Protein AF-A0A8W8NZN9-F1 (afdb_monomer_lite)

Structure (mmCIF, N/CA/C/O backbone):
data_AF-A0A8W8NZN9-F1
#
_entry.id   AF-A0A8W8NZN9-F1
#
loop_
_atom_site.group_PDB
_atom_site.id
_atom_site.type_symbol
_atom_site.label_atom_id
_atom_site.label_alt_id
_atom_site.label_comp_id
_atom_site.label_asym_id
_atom_site.label_entity_id
_atom_site.label_seq_id
_atom_site.pdbx_PDB_ins_code
_atom_site.Cartn_x
_atom_site.Cartn_y
_atom_site.Cartn_z
_atom_site.occupancy
_atom_site.B_iso_or_equiv
_atom_site.auth_seq_id
_atom_site.auth_comp_id
_atom_site.auth_asym_id
_atom_site.auth_atom_id
_atom_site.pdbx_PDB_model_num
ATOM 1 N N . MET A 1 1 ? 6.123 -8.382 -6.586 1.00 90.19 1 MET A N 1
ATOM 2 C CA . MET A 1 1 ? 6.547 -6.989 -6.323 1.00 90.19 1 MET A CA 1
ATOM 3 C C . MET A 1 1 ? 7.486 -6.592 -7.441 1.00 90.19 1 MET A C 1
ATOM 5 O O . MET A 1 1 ? 8.276 -7.441 -7.840 1.00 90.19 1 MET A O 1
ATOM 9 N N . GLY A 1 2 ? 7.409 -5.359 -7.931 1.00 92.25 2 GLY A N 1
ATOM 10 C CA . GLY A 1 2 ? 8.450 -4.798 -8.789 1.00 92.25 2 GLY A CA 1
ATOM 11 C C . GLY A 1 2 ? 9.350 -3.910 -7.954 1.00 92.25 2 GLY A C 1
ATOM 12 O O . GLY A 1 2 ? 8.893 -2.913 -7.394 1.00 92.25 2 GLY A O 1
ATOM 13 N N . PHE A 1 3 ? 10.612 -4.304 -7.829 1.00 93.56 3 PHE A N 1
ATOM 14 C CA . PHE A 1 3 ? 11.610 -3.555 -7.076 1.00 93.56 3 PHE A CA 1
ATOM 15 C C . PHE A 1 3 ? 12.316 -2.531 -7.972 1.00 93.56 3 PHE A C 1
ATOM 17 O O . PHE A 1 3 ? 12.473 -2.788 -9.171 1.00 93.56 3 PHE A O 1
ATOM 24 N N . PRO A 1 4 ? 12.764 -1.394 -7.410 1.00 93.75 4 PRO A N 1
ATOM 25 C CA . PRO A 1 4 ? 13.708 -0.518 -8.092 1.00 93.75 4 PRO A CA 1
ATOM 26 C C . PRO A 1 4 ? 15.057 -1.229 -8.277 1.00 93.75 4 PRO A C 1
ATOM 28 O O . PRO A 1 4 ? 15.369 -2.198 -7.581 1.00 93.75 4 PRO A O 1
ATOM 31 N N . SER A 1 5 ? 15.886 -0.713 -9.178 1.00 93.94 5 SER A N 1
ATOM 32 C CA . SER A 1 5 ? 17.290 -1.120 -9.307 1.00 93.94 5 SER A CA 1
ATOM 33 C C . SER A 1 5 ? 18.213 -0.079 -8.677 1.00 93.94 5 SER A C 1
ATOM 35 O O . SER A 1 5 ? 17.837 1.080 -8.534 1.00 93.94 5 SER A O 1
ATOM 37 N N . VAL A 1 6 ? 19.435 -0.465 -8.321 1.00 93.75 6 VAL A N 1
ATOM 38 C CA . VAL A 1 6 ? 20.473 0.456 -7.833 1.00 93.75 6 VAL A CA 1
ATOM 39 C C . VAL A 1 6 ? 21.517 0.619 -8.934 1.00 93.75 6 VAL A C 1
ATOM 41 O O . VAL A 1 6 ? 21.917 -0.372 -9.542 1.00 93.75 6 VAL A O 1
ATOM 44 N N . ASN A 1 7 ? 21.927 1.851 -9.228 1.00 94.06 7 ASN A N 1
ATOM 45 C CA . ASN A 1 7 ? 22.997 2.108 -10.193 1.00 94.06 7 ASN A CA 1
ATOM 46 C C . ASN A 1 7 ? 24.393 1.988 -9.550 1.00 94.06 7 ASN A C 1
ATOM 48 O O . ASN A 1 7 ? 24.528 1.848 -8.337 1.00 94.06 7 ASN A O 1
ATOM 52 N N . GLU A 1 8 ? 25.449 2.090 -10.359 1.00 96.44 8 GLU A N 1
ATOM 53 C CA . GLU A 1 8 ? 26.844 1.983 -9.895 1.00 96.44 8 GLU A CA 1
ATOM 54 C C . GLU A 1 8 ? 27.227 3.027 -8.831 1.00 96.44 8 GLU A C 1
ATOM 56 O O . GLU A 1 8 ? 28.123 2.796 -8.025 1.00 96.44 8 GLU A O 1
ATOM 61 N N . THR A 1 9 ? 26.535 4.169 -8.795 1.00 95.94 9 THR A N 1
ATOM 62 C CA . THR A 1 9 ? 26.758 5.251 -7.827 1.00 95.94 9 THR A CA 1
ATOM 63 C C . THR A 1 9 ? 25.904 5.126 -6.560 1.00 95.94 9 THR A C 1
ATOM 65 O O . THR A 1 9 ? 25.989 5.984 -5.684 1.00 95.94 9 THR A O 1
ATOM 68 N N . GLY A 1 10 ? 25.104 4.061 -6.428 1.00 92.81 10 GLY A N 1
ATOM 69 C CA . GLY A 1 10 ? 24.275 3.788 -5.250 1.00 92.81 10 GLY A CA 1
ATOM 70 C C . GLY A 1 10 ? 22.904 4.475 -5.246 1.00 92.81 10 GLY A C 1
ATOM 71 O O . GLY A 1 10 ? 22.179 4.387 -4.256 1.00 92.81 10 GLY A O 1
ATOM 72 N N . PHE A 1 11 ? 22.515 5.142 -6.332 1.00 91.56 11 PHE A N 1
ATOM 73 C CA . PHE A 1 11 ? 21.193 5.753 -6.461 1.00 91.56 11 PHE A CA 1
ATOM 74 C C . PHE A 1 11 ? 20.141 4.747 -6.926 1.00 91.56 11 PHE A C 1
ATOM 76 O O . PHE A 1 11 ? 20.377 3.914 -7.805 1.00 91.56 11 PHE A O 1
ATOM 83 N N . LEU A 1 12 ? 18.942 4.879 -6.358 1.00 91.12 12 LEU A N 1
ATOM 84 C CA . LEU A 1 12 ? 17.768 4.112 -6.756 1.00 91.12 12 LEU A CA 1
ATOM 85 C C . LEU A 1 12 ? 17.232 4.609 -8.102 1.00 91.12 12 LEU A C 1
ATOM 87 O O . LEU A 1 12 ? 16.924 5.788 -8.273 1.00 91.12 12 LEU A O 1
ATOM 91 N N . ILE A 1 13 ? 17.068 3.680 -9.036 1.00 91.88 13 ILE A N 1
ATOM 92 C CA . ILE A 1 13 ? 16.364 3.860 -10.299 1.00 91.88 13 ILE A CA 1
ATOM 93 C C . ILE A 1 13 ? 14.975 3.230 -10.136 1.00 91.88 13 ILE A C 1
ATOM 95 O O . ILE A 1 13 ? 14.887 2.016 -9.914 1.00 91.88 13 ILE A O 1
ATOM 99 N N . PRO A 1 14 ? 13.891 4.020 -10.245 1.00 91.25 14 PRO A N 1
ATOM 100 C CA . PRO A 1 14 ? 12.535 3.495 -10.200 1.00 91.25 14 PRO A CA 1
ATOM 101 C C . PRO A 1 14 ? 12.308 2.401 -11.243 1.00 91.25 14 PRO A C 1
ATOM 103 O O . PRO A 1 14 ? 12.802 2.470 -12.370 1.00 91.25 14 PRO A O 1
ATOM 106 N N . ASN A 1 15 ? 11.516 1.408 -10.867 1.00 92.19 15 ASN A N 1
ATOM 107 C CA . ASN A 1 15 ? 11.049 0.373 -11.767 1.00 92.19 15 ASN A CA 1
ATOM 108 C C . ASN A 1 15 ? 10.206 0.987 -12.909 1.00 92.19 15 ASN A C 1
ATOM 110 O O . ASN A 1 15 ? 9.496 1.979 -12.726 1.00 92.19 15 ASN A O 1
ATOM 114 N N . ASN A 1 16 ? 10.296 0.397 -14.106 1.00 92.69 16 ASN A N 1
ATOM 115 C CA . ASN A 1 16 ? 9.670 0.928 -15.319 1.00 92.69 16 ASN A CA 1
ATOM 116 C C . ASN A 1 16 ? 8.350 0.230 -15.707 1.00 92.69 16 ASN A C 1
ATOM 118 O O . ASN A 1 16 ? 7.823 0.480 -16.787 1.00 92.69 16 ASN A O 1
ATOM 122 N N . ASP A 1 17 ? 7.800 -0.630 -14.857 1.00 94.81 17 ASP A N 1
ATOM 123 C CA . ASP A 1 17 ? 6.596 -1.427 -15.129 1.00 94.81 17 ASP A CA 1
ATOM 124 C C . ASP A 1 17 ? 5.314 -0.586 -15.092 1.00 94.81 17 ASP A C 1
ATOM 126 O O . ASP A 1 17 ? 4.317 -0.942 -15.720 1.00 94.81 17 ASP A O 1
ATOM 130 N N . ILE A 1 18 ? 5.340 0.538 -14.371 1.00 94.56 18 ILE A N 1
ATOM 131 C CA . ILE A 1 18 ? 4.202 1.442 -14.194 1.00 94.56 18 ILE A CA 1
ATOM 132 C C . ILE A 1 18 ? 4.389 2.695 -15.047 1.00 94.56 18 ILE A C 1
ATOM 134 O O . ILE A 1 18 ? 5.415 3.378 -14.985 1.00 94.56 18 ILE A O 1
ATOM 138 N N . GLN A 1 19 ? 3.365 3.035 -15.822 1.00 94.94 19 GLN A N 1
ATOM 139 C CA . GLN A 1 19 ? 3.229 4.322 -16.484 1.00 94.94 19 GLN A CA 1
ATOM 140 C C . GLN A 1 19 ? 2.371 5.247 -15.615 1.00 94.94 19 GLN A C 1
ATOM 142 O O . GLN A 1 19 ? 1.167 5.053 -15.482 1.00 94.94 19 GLN A O 1
ATOM 147 N N . CYS A 1 20 ? 2.993 6.276 -15.040 1.00 93.56 20 CYS A N 1
ATOM 148 C CA . CYS A 1 20 ? 2.347 7.199 -14.101 1.00 93.56 20 CYS A CA 1
ATOM 149 C C . CYS A 1 20 ? 1.427 8.239 -14.757 1.00 93.56 20 CYS A C 1
ATOM 151 O O . CYS A 1 20 ? 0.668 8.921 -14.068 1.00 93.56 20 CYS A O 1
ATOM 153 N N . SER A 1 21 ? 1.582 8.469 -16.060 1.00 94.38 21 SER A N 1
ATOM 154 C CA . SER A 1 21 ? 0.771 9.399 -16.841 1.00 94.38 21 SER A CA 1
ATOM 155 C C . SER A 1 21 ? 0.853 9.037 -18.328 1.00 94.38 21 SER A C 1
ATOM 157 O O . SER A 1 21 ? 1.918 8.625 -18.800 1.00 94.38 21 SER A O 1
ATOM 159 N N . PRO A 1 22 ? -0.235 9.217 -19.096 1.00 91.50 22 PRO A N 1
ATOM 160 C CA . PRO A 1 22 ? -0.197 9.071 -20.549 1.00 91.50 22 PRO A CA 1
ATOM 161 C C . PRO A 1 22 ? 0.599 10.188 -21.242 1.00 91.50 22 PRO A C 1
ATOM 163 O O . PRO A 1 22 ? 1.070 9.989 -22.357 1.00 91.50 22 PRO A O 1
ATOM 166 N N . THR A 1 23 ? 0.757 11.355 -20.604 1.00 92.88 23 THR A N 1
ATOM 167 C CA . THR A 1 23 ? 1.321 12.565 -21.231 1.00 92.88 23 THR A CA 1
ATOM 168 C C . THR A 1 23 ? 2.630 13.038 -20.605 1.00 92.88 23 THR A C 1
ATOM 170 O O . THR A 1 23 ? 3.437 13.672 -21.284 1.00 92.88 23 THR A O 1
ATOM 173 N N . LEU A 1 24 ? 2.866 12.744 -19.325 1.00 93.56 24 LEU A N 1
ATOM 174 C CA . LEU A 1 24 ? 4.065 13.162 -18.599 1.00 93.56 24 LEU A CA 1
ATOM 175 C C . LEU A 1 24 ? 4.994 11.975 -18.339 1.00 93.56 24 LEU A C 1
ATOM 177 O O . LEU A 1 24 ? 4.552 10.876 -18.013 1.00 93.56 2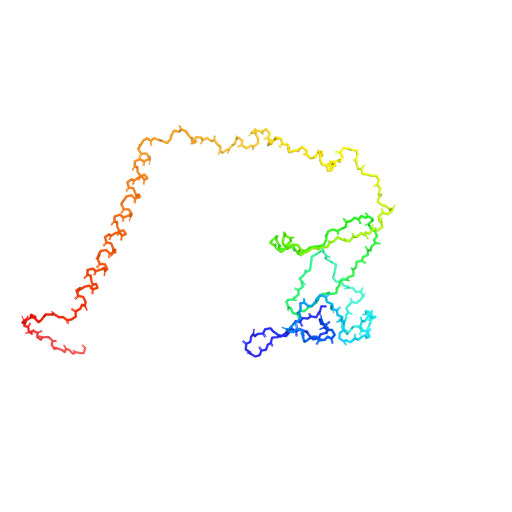4 LEU A O 1
ATOM 181 N N . ALA A 1 25 ? 6.304 12.219 -18.415 1.00 90.44 25 ALA A N 1
ATOM 182 C CA . ALA A 1 25 ? 7.303 11.263 -17.945 1.00 90.44 25 ALA A CA 1
ATOM 183 C C . ALA A 1 25 ? 7.116 10.976 -16.442 1.00 90.44 25 ALA A C 1
ATOM 185 O O . ALA A 1 25 ? 6.710 11.863 -15.689 1.00 90.44 25 ALA A O 1
ATOM 186 N N . ASN A 1 26 ? 7.455 9.762 -15.988 1.00 90.31 26 ASN A N 1
ATOM 187 C CA . ASN A 1 26 ? 7.241 9.346 -14.594 1.00 90.31 26 ASN A CA 1
ATOM 188 C C . ASN A 1 26 ? 7.903 10.293 -13.577 1.00 90.31 26 ASN A C 1
ATOM 190 O O . ASN A 1 26 ? 7.292 10.619 -12.570 1.00 90.31 26 ASN A O 1
ATOM 194 N N . ASN A 1 27 ? 9.102 10.809 -13.863 1.00 89.12 27 ASN A N 1
ATOM 195 C CA . ASN A 1 27 ? 9.806 11.763 -12.995 1.00 89.12 27 ASN A CA 1
ATOM 196 C C . ASN A 1 27 ? 9.193 13.179 -12.962 1.00 89.12 27 ASN A C 1
ATOM 198 O O . ASN A 1 27 ? 9.653 14.023 -12.199 1.00 89.12 27 ASN A O 1
ATOM 202 N N . LYS A 1 28 ? 8.188 13.453 -13.801 1.00 91.69 28 LYS A N 1
ATOM 203 C CA . LYS A 1 28 ? 7.439 14.719 -13.860 1.00 91.69 28 LYS A CA 1
ATOM 204 C C . LYS A 1 28 ? 5.960 14.546 -13.492 1.00 91.69 28 LYS A C 1
ATOM 206 O O . LYS A 1 28 ? 5.210 15.515 -13.557 1.00 91.69 28 LYS A O 1
ATOM 211 N N . SER A 1 29 ? 5.528 13.332 -13.148 1.00 91.56 29 SER A N 1
ATOM 212 C CA . SER A 1 29 ? 4.145 13.005 -12.793 1.00 91.56 29 SER A CA 1
ATOM 213 C C . SER A 1 29 ? 4.035 12.701 -11.302 1.00 91.56 29 SER A C 1
ATOM 215 O O . SER A 1 29 ? 4.929 12.096 -10.720 1.00 91.56 29 SER A O 1
ATOM 217 N N . GLN A 1 30 ? 2.901 13.053 -10.696 1.00 90.31 30 GLN A N 1
ATOM 218 C CA . GLN A 1 30 ? 2.550 12.626 -9.336 1.00 90.31 30 GLN A CA 1
ATOM 219 C C . GLN A 1 30 ? 2.071 11.165 -9.269 1.00 90.31 30 GLN A C 1
ATOM 221 O O . GLN A 1 30 ? 1.814 10.655 -8.189 1.00 90.31 30 GLN A O 1
ATOM 226 N N . CYS A 1 31 ? 1.951 10.484 -10.414 1.00 90.75 31 CYS A N 1
ATOM 227 C CA . CYS A 1 31 ? 1.513 9.089 -10.511 1.00 90.75 31 CYS A CA 1
ATOM 228 C C . CYS A 1 31 ? 0.070 8.811 -10.043 1.00 90.75 31 CYS A C 1
ATOM 230 O O . CYS A 1 31 ? -0.279 7.676 -9.746 1.00 90.75 31 CYS A O 1
ATOM 232 N N . ASN A 1 32 ? -0.802 9.824 -10.061 1.00 90.44 32 ASN A N 1
ATOM 233 C CA . ASN A 1 32 ? -2.214 9.682 -9.675 1.00 90.44 32 ASN A CA 1
ATOM 234 C C . ASN A 1 32 ? -3.090 8.984 -10.739 1.00 90.44 32 ASN A C 1
ATOM 236 O O . ASN A 1 32 ? -4.248 8.683 -10.474 1.00 90.44 32 ASN A O 1
ATOM 240 N N . ASN A 1 33 ? -2.565 8.751 -11.947 1.00 93.00 33 ASN A N 1
ATOM 241 C CA . ASN A 1 33 ? -3.244 8.036 -13.035 1.00 93.00 33 ASN A CA 1
ATOM 242 C C . ASN A 1 33 ? -2.337 6.916 -13.566 1.00 93.00 33 ASN A C 1
ATOM 244 O O . ASN A 1 33 ? -1.918 6.911 -14.726 1.00 93.00 33 ASN A O 1
ATOM 248 N N . ALA A 1 34 ? -1.934 6.040 -12.647 1.00 92.88 34 ALA A N 1
ATOM 249 C CA . ALA A 1 34 ? -1.010 4.954 -12.915 1.00 92.88 34 ALA A CA 1
ATOM 250 C C . ALA A 1 34 ? -1.687 3.814 -13.688 1.00 92.88 34 ALA A C 1
ATOM 252 O O . ALA A 1 34 ? -2.784 3.374 -13.350 1.00 92.88 34 ALA A O 1
ATOM 253 N N . THR A 1 35 ? -0.996 3.299 -14.700 1.00 95.06 35 THR A N 1
ATOM 254 C CA . THR A 1 35 ? -1.394 2.116 -15.474 1.00 95.06 35 THR A CA 1
ATOM 255 C C . THR A 1 35 ? -0.193 1.200 -15.665 1.00 95.06 35 THR A C 1
ATOM 257 O O . THR A 1 35 ? 0.957 1.636 -15.552 1.00 95.06 35 THR A O 1
ATOM 260 N N . TRP A 1 36 ? -0.429 -0.078 -15.958 1.00 95.31 36 TRP A N 1
ATOM 261 C CA . TRP A 1 36 ? 0.651 -0.953 -16.405 1.00 95.31 36 TRP A CA 1
ATOM 262 C C . TRP A 1 36 ? 1.219 -0.440 -17.725 1.00 95.31 36 TRP A C 1
ATOM 264 O O . TRP A 1 36 ? 0.471 -0.176 -18.665 1.00 95.31 36 TRP A O 1
ATOM 274 N N . ARG A 1 37 ? 2.549 -0.347 -17.823 1.00 94.62 37 ARG A N 1
ATOM 275 C CA . ARG A 1 37 ? 3.215 -0.002 -19.084 1.00 94.62 37 ARG A CA 1
ATOM 276 C C . ARG A 1 37 ? 2.958 -1.069 -20.149 1.00 94.62 37 ARG A C 1
ATOM 278 O O . ARG A 1 37 ? 2.806 -0.738 -21.321 1.00 94.62 37 ARG A O 1
ATOM 285 N N . ASN A 1 38 ? 2.908 -2.338 -19.744 1.00 95.75 38 ASN A N 1
ATOM 286 C CA . ASN A 1 38 ? 2.452 -3.421 -20.602 1.00 95.75 38 ASN A CA 1
ATOM 287 C C . ASN A 1 38 ? 0.968 -3.707 -20.337 1.00 95.75 38 ASN A C 1
ATOM 289 O O . ASN A 1 38 ? 0.610 -4.247 -19.294 1.00 95.75 38 ASN A O 1
ATOM 293 N N . ALA A 1 39 ? 0.109 -3.384 -21.303 1.00 95.19 39 ALA A N 1
ATOM 294 C CA . ALA A 1 39 ? -1.337 -3.544 -21.169 1.00 95.19 39 ALA A CA 1
ATOM 295 C C . ALA A 1 39 ? -1.791 -5.004 -20.979 1.00 95.19 39 ALA A C 1
ATOM 297 O O . ALA A 1 39 ? -2.880 -5.228 -20.447 1.00 95.19 39 ALA A O 1
ATOM 298 N N . THR A 1 40 ? -0.982 -6.001 -21.370 1.00 96.62 40 THR A N 1
ATOM 299 C CA . THR A 1 40 ? -1.338 -7.414 -21.152 1.00 96.62 40 THR A CA 1
ATOM 300 C C . THR A 1 40 ? -1.433 -7.745 -19.664 1.00 96.62 40 THR A C 1
ATOM 302 O O . THR A 1 40 ? -2.273 -8.551 -19.280 1.00 96.62 40 THR A O 1
ATOM 305 N N . TRP A 1 41 ? -0.655 -7.059 -18.817 1.00 95.50 41 TRP A N 1
ATOM 306 C CA . TRP A 1 41 ? -0.588 -7.267 -17.363 1.00 95.50 41 TRP A CA 1
ATOM 307 C C . TRP A 1 41 ? -1.854 -6.875 -16.596 1.00 95.50 41 TRP A C 1
ATOM 309 O O . TRP A 1 41 ? -1.940 -7.119 -15.394 1.00 95.50 41 TRP A O 1
ATOM 319 N N . ASN A 1 42 ? -2.867 -6.342 -17.284 1.00 93.88 42 ASN A N 1
ATOM 320 C CA . ASN A 1 42 ? -4.226 -6.296 -16.747 1.00 93.88 42 ASN A CA 1
ATOM 321 C C . ASN A 1 42 ? -4.766 -7.704 -16.439 1.00 93.88 42 ASN A C 1
ATOM 323 O O . ASN A 1 42 ? -5.506 -7.874 -15.472 1.00 93.88 42 ASN A O 1
ATOM 327 N N . ASP A 1 43 ? -4.363 -8.721 -17.210 1.00 95.12 43 ASP A N 1
ATOM 328 C CA . ASP A 1 43 ? -4.469 -10.109 -16.766 1.00 95.12 43 ASP A CA 1
ATOM 329 C C . ASP A 1 43 ? -3.274 -10.429 -15.864 1.00 95.12 43 ASP A C 1
ATOM 331 O O . ASP A 1 43 ? -2.136 -10.558 -16.332 1.00 95.12 43 ASP A O 1
ATOM 335 N N . TYR A 1 44 ? -3.546 -10.598 -14.568 1.00 92.38 44 TYR A N 1
ATOM 336 C CA . TYR A 1 44 ? -2.525 -10.903 -13.567 1.00 92.38 44 TYR A CA 1
ATOM 337 C C . TYR A 1 44 ? -1.726 -12.171 -13.894 1.00 92.38 44 TYR A C 1
ATOM 339 O O . TYR A 1 44 ? -0.589 -12.293 -13.443 1.00 92.38 44 TYR A O 1
ATOM 347 N N . ARG A 1 45 ? -2.281 -13.110 -14.675 1.00 93.25 45 ARG A N 1
ATOM 348 C CA . ARG A 1 45 ? -1.588 -14.343 -15.085 1.00 93.25 45 ARG A CA 1
ATOM 349 C C . ARG A 1 45 ? -0.474 -14.090 -16.099 1.00 93.25 45 ARG A C 1
ATOM 351 O O . ARG A 1 45 ? 0.408 -14.927 -16.243 1.00 93.25 45 ARG A O 1
ATOM 358 N N . SER A 1 46 ? -0.504 -12.948 -16.785 1.00 95.38 46 SER A N 1
ATOM 359 C CA . SER A 1 46 ? 0.518 -12.552 -17.761 1.00 95.38 46 SER A CA 1
ATOM 360 C C . SER A 1 46 ? 1.678 -11.754 -17.147 1.00 95.38 46 SER A C 1
ATOM 362 O O . SER A 1 46 ? 2.648 -11.439 -17.842 1.00 95.38 46 SER A O 1
ATOM 364 N N . ILE A 1 47 ? 1.591 -11.415 -15.856 1.00 94.94 47 ILE A N 1
ATOM 365 C CA . ILE A 1 47 ? 2.661 -10.723 -15.136 1.00 94.94 47 ILE A CA 1
ATOM 366 C C . ILE A 1 47 ? 3.825 -11.708 -14.949 1.00 94.94 47 ILE A C 1
ATOM 368 O O . ILE A 1 47 ? 3.628 -12.790 -14.393 1.00 94.94 47 ILE A O 1
ATOM 372 N N . PRO A 1 48 ? 5.049 -11.375 -15.389 1.00 92.31 48 PRO A N 1
ATOM 373 C CA . PRO A 1 48 ? 6.179 -12.286 -15.286 1.00 92.31 48 PRO A CA 1
ATOM 374 C C . PRO A 1 48 ? 6.542 -12.550 -13.821 1.00 92.31 48 PRO A C 1
ATOM 376 O O . PRO A 1 48 ? 6.564 -11.636 -12.997 1.00 92.31 48 PRO A O 1
ATOM 379 N N . ASN A 1 49 ? 6.887 -13.802 -13.511 1.00 91.19 49 ASN A N 1
ATOM 380 C CA . ASN A 1 49 ? 7.394 -14.229 -12.200 1.00 91.19 49 ASN A CA 1
ATOM 381 C C . ASN A 1 49 ? 6.456 -13.934 -11.010 1.00 91.19 49 ASN A C 1
ATOM 383 O O . ASN A 1 49 ? 6.906 -13.843 -9.865 1.00 91.19 49 ASN A O 1
ATOM 387 N N . ILE A 1 50 ? 5.153 -13.779 -11.252 1.00 93.00 50 ILE A N 1
ATOM 388 C CA . ILE A 1 50 ? 4.163 -13.670 -10.181 1.00 93.00 50 ILE A CA 1
ATOM 389 C C . ILE A 1 50 ? 3.907 -15.049 -9.554 1.00 93.00 50 ILE A C 1
ATOM 391 O O . ILE A 1 50 ? 3.642 -16.025 -10.250 1.00 93.00 50 ILE A O 1
ATOM 395 N N . ASN A 1 51 ? 3.967 -15.140 -8.224 1.00 93.50 51 ASN A N 1
ATOM 396 C CA . ASN A 1 51 ? 3.593 -16.357 -7.503 1.00 93.50 51 ASN A CA 1
ATOM 397 C C . ASN A 1 51 ? 2.077 -16.361 -7.253 1.00 93.50 51 ASN A C 1
ATOM 399 O O . ASN A 1 51 ? 1.581 -15.578 -6.441 1.00 93.50 51 ASN A O 1
ATOM 403 N N . VAL A 1 52 ? 1.350 -17.222 -7.969 1.00 94.31 52 VAL A N 1
ATOM 404 C CA . VAL A 1 52 ? -0.114 -17.365 -7.849 1.00 94.31 52 VAL A CA 1
ATOM 405 C C . VAL A 1 52 ? -0.557 -18.611 -7.089 1.00 94.31 52 VAL A C 1
ATOM 407 O O . VAL A 1 52 ? -1.728 -18.650 -6.700 1.00 94.31 52 VAL A O 1
ATOM 410 N N . GLU A 1 53 ? 0.356 -19.563 -6.885 1.00 94.88 53 GLU A N 1
ATOM 411 C CA . GLU A 1 53 ? 0.101 -20.877 -6.283 1.00 94.88 53 GLU A CA 1
ATOM 412 C C . GLU A 1 53 ? 0.147 -20.810 -4.754 1.00 94.88 53 GLU A C 1
ATOM 414 O O . GLU A 1 53 ? -0.826 -21.162 -4.097 1.00 94.88 53 GLU A O 1
ATOM 419 N N . ASP A 1 54 ? 1.241 -20.287 -4.191 1.00 95.75 54 ASP A N 1
ATOM 420 C CA . ASP A 1 54 ? 1.432 -20.183 -2.737 1.00 95.75 54 ASP A CA 1
ATOM 421 C C . ASP A 1 54 ? 2.076 -18.840 -2.351 1.00 95.75 54 ASP A C 1
ATOM 423 O O . ASP A 1 54 ? 3.267 -18.763 -2.024 1.00 95.75 54 ASP A O 1
ATOM 427 N N . PRO A 1 55 ? 1.341 -17.721 -2.491 1.00 94.75 55 PRO A N 1
ATOM 428 C CA . PRO A 1 55 ? 1.843 -16.416 -2.097 1.00 94.75 55 PRO A CA 1
ATOM 429 C C . PRO A 1 55 ? 1.884 -16.279 -0.572 1.00 94.75 55 PRO A C 1
ATOM 431 O O . PRO A 1 55 ? 1.007 -16.739 0.154 1.00 94.75 55 PRO A O 1
ATOM 434 N N . VAL A 1 56 ? 2.872 -15.531 -0.084 1.00 95.75 56 VAL A N 1
ATOM 435 C CA . VAL A 1 56 ? 3.001 -15.208 1.340 1.00 95.75 56 VAL A CA 1
ATOM 436 C C . VAL A 1 56 ? 1.751 -14.476 1.846 1.00 95.75 56 VAL A C 1
ATOM 438 O O . VAL A 1 56 ? 1.407 -13.404 1.348 1.00 95.75 56 VAL A O 1
ATOM 441 N N . ARG A 1 57 ? 1.113 -15.019 2.889 1.00 96.62 57 ARG A N 1
ATOM 442 C CA . ARG A 1 57 ? -0.039 -14.406 3.565 1.00 96.62 57 ARG A CA 1
ATOM 443 C C . ARG A 1 57 ? 0.419 -13.517 4.722 1.00 96.62 57 ARG A C 1
ATOM 445 O O . ARG A 1 57 ? 1.041 -14.006 5.661 1.00 96.62 57 ARG A O 1
ATOM 452 N N . LYS A 1 58 ? 0.107 -12.222 4.651 1.00 96.06 58 LYS A N 1
ATOM 453 C CA . LYS A 1 58 ? 0.462 -11.190 5.643 1.00 96.06 58 LYS A CA 1
ATOM 454 C C . LYS A 1 58 ? -0.625 -10.117 5.714 1.00 96.06 58 LYS A C 1
ATOM 456 O O . LYS A 1 58 ? -1.380 -9.959 4.759 1.00 96.06 58 LYS A O 1
ATOM 461 N N . ASP A 1 59 ? -0.663 -9.382 6.821 1.00 96.75 59 ASP A N 1
ATOM 462 C CA . ASP A 1 59 ? -1.483 -8.172 6.997 1.00 96.75 59 ASP A CA 1
ATOM 463 C C . ASP A 1 59 ? -0.756 -6.894 6.537 1.00 96.75 59 ASP A C 1
ATOM 465 O O . ASP A 1 59 ? -1.383 -5.961 6.046 1.00 96.75 59 ASP A O 1
ATOM 469 N N . THR A 1 60 ? 0.575 -6.886 6.634 1.00 96.50 60 THR A N 1
ATOM 470 C CA . THR A 1 60 ? 1.421 -5.724 6.373 1.00 96.50 60 THR A CA 1
ATOM 471 C C . THR A 1 60 ? 2.496 -6.075 5.356 1.00 96.50 60 THR A C 1
ATOM 473 O O . THR A 1 60 ? 3.202 -7.084 5.467 1.00 96.50 60 THR A O 1
ATOM 476 N N . ILE A 1 61 ? 2.652 -5.210 4.358 1.00 96.31 61 ILE A N 1
ATOM 477 C CA . ILE A 1 61 ? 3.698 -5.307 3.344 1.00 96.31 61 ILE A CA 1
ATOM 478 C C . ILE A 1 61 ? 4.376 -3.953 3.153 1.00 96.31 61 ILE A C 1
ATOM 480 O O . ILE A 1 61 ? 3.770 -2.901 3.338 1.00 96.31 61 ILE A O 1
ATOM 484 N N . VAL A 1 62 ? 5.639 -3.981 2.739 1.00 95.25 62 VAL A N 1
ATOM 485 C CA . VAL A 1 62 ? 6.346 -2.776 2.304 1.00 95.25 62 VAL A CA 1
ATOM 486 C C . VAL A 1 62 ? 6.048 -2.549 0.825 1.00 95.25 62 VAL A C 1
ATOM 488 O O . VAL A 1 62 ? 6.110 -3.480 0.019 1.00 95.25 62 VAL A O 1
ATOM 491 N N . VAL A 1 63 ? 5.745 -1.306 0.462 1.00 95.00 63 VAL A N 1
ATOM 492 C CA . VAL A 1 63 ? 5.765 -0.859 -0.933 1.00 95.00 63 VAL A CA 1
ATOM 493 C C . VAL A 1 63 ? 7.127 -0.205 -1.170 1.00 95.00 63 VAL A C 1
ATOM 495 O O . VAL A 1 63 ? 7.426 0.799 -0.521 1.00 95.00 63 VAL A O 1
ATOM 498 N N . PRO A 1 64 ? 7.994 -0.774 -2.025 1.00 93.38 64 PRO A N 1
ATOM 499 C CA . PRO A 1 64 ? 9.324 -0.222 -2.246 1.00 93.38 64 PRO A CA 1
ATOM 500 C C . PRO A 1 64 ? 9.238 1.150 -2.924 1.00 93.38 64 PRO A C 1
ATOM 502 O O . PRO A 1 64 ? 8.417 1.364 -3.819 1.00 93.38 64 PRO A O 1
ATOM 505 N N . TYR A 1 65 ? 10.116 2.075 -2.530 1.00 90.00 65 TYR A N 1
ATOM 506 C CA . TYR A 1 65 ? 10.218 3.380 -3.182 1.00 90.00 65 TYR A CA 1
ATOM 507 C C . TYR A 1 65 ? 10.531 3.214 -4.674 1.00 90.00 65 TYR A C 1
ATOM 509 O O . TYR A 1 65 ? 11.451 2.485 -5.043 1.00 90.00 65 TYR A O 1
ATOM 517 N N . GLY A 1 66 ? 9.760 3.882 -5.535 1.00 89.00 66 GLY A N 1
ATOM 518 C CA . GLY A 1 66 ? 9.903 3.756 -6.986 1.00 89.00 66 GLY A CA 1
ATOM 519 C C . GLY A 1 66 ? 9.549 2.369 -7.536 1.00 89.00 66 GLY A C 1
ATOM 520 O O . GLY A 1 66 ? 9.964 2.048 -8.643 1.00 89.00 66 GLY A O 1
ATOM 521 N N . GLY A 1 67 ? 8.825 1.540 -6.783 1.00 92.69 67 GLY A N 1
ATOM 522 C CA . GLY A 1 67 ? 8.354 0.226 -7.214 1.00 92.69 67 GLY A CA 1
ATOM 523 C C . GLY A 1 67 ? 6.874 0.009 -6.899 1.00 92.69 67 GLY A C 1
ATOM 524 O O . GLY A 1 67 ? 6.115 0.963 -6.741 1.00 92.69 67 GLY A O 1
ATOM 525 N N . TYR A 1 68 ? 6.454 -1.254 -6.822 1.00 94.31 68 TYR A N 1
ATOM 526 C CA . TYR A 1 68 ? 5.068 -1.620 -6.517 1.00 94.31 68 TYR A CA 1
ATOM 527 C C . TYR A 1 68 ? 4.962 -2.988 -5.840 1.00 94.31 68 TYR A C 1
ATOM 529 O O . TYR A 1 68 ? 5.826 -3.864 -5.976 1.00 94.31 68 TYR A O 1
ATOM 537 N N . SER A 1 69 ? 3.824 -3.200 -5.185 1.00 94.81 69 SER A N 1
ATOM 538 C CA . SER A 1 69 ? 3.436 -4.482 -4.608 1.00 94.81 69 SER A CA 1
ATOM 539 C C . SER A 1 69 ? 2.104 -4.939 -5.188 1.00 94.81 69 SER A C 1
ATOM 541 O O . SER A 1 69 ? 1.219 -4.129 -5.437 1.00 94.81 69 SER A O 1
ATOM 543 N N . ILE A 1 70 ? 1.976 -6.245 -5.421 1.00 94.81 70 ILE A N 1
ATOM 544 C CA . ILE A 1 70 ? 0.733 -6.874 -5.876 1.00 94.81 70 ILE A CA 1
ATOM 545 C C . ILE A 1 70 ? 0.204 -7.671 -4.693 1.00 94.81 70 ILE A C 1
ATOM 547 O O . ILE A 1 70 ? 0.927 -8.514 -4.158 1.00 94.81 70 ILE A O 1
ATOM 551 N N . ILE A 1 71 ? -1.032 -7.396 -4.291 1.00 95.00 71 ILE A N 1
ATOM 552 C CA . ILE A 1 71 ? -1.721 -8.105 -3.212 1.00 95.00 71 ILE A CA 1
ATOM 553 C C . ILE A 1 71 ? -2.970 -8.792 -3.756 1.00 95.00 71 ILE A C 1
ATOM 555 O O . ILE A 1 71 ? -3.609 -8.304 -4.687 1.00 95.00 71 ILE A O 1
ATOM 559 N N . ARG A 1 72 ? -3.315 -9.933 -3.160 1.00 94.56 72 ARG A N 1
ATOM 560 C CA . ARG A 1 72 ? -4.572 -10.645 -3.394 1.00 94.56 72 ARG A CA 1
ATOM 561 C C . ARG A 1 72 ? -5.320 -10.691 -2.071 1.00 94.56 72 ARG A C 1
ATOM 563 O O . ARG A 1 72 ? -4.764 -11.144 -1.075 1.00 94.56 72 ARG A O 1
ATOM 570 N N . ILE A 1 73 ? -6.567 -10.241 -2.081 1.00 94.31 73 ILE A N 1
ATOM 571 C CA . ILE A 1 73 ? -7.457 -10.278 -0.921 1.00 94.31 73 ILE A CA 1
ATOM 572 C C . ILE A 1 73 ? -8.611 -11.221 -1.251 1.00 94.31 73 ILE A C 1
ATOM 574 O O . ILE A 1 73 ? -9.099 -11.239 -2.382 1.00 94.31 73 ILE A O 1
ATOM 578 N N . TRP A 1 74 ? -9.034 -12.014 -0.271 1.00 94.19 74 TRP A N 1
ATOM 579 C CA . TRP A 1 74 ? -10.309 -12.719 -0.320 1.00 94.19 74 TRP A CA 1
ATOM 580 C C . TRP A 1 74 ? -11.343 -11.866 0.405 1.00 94.19 74 TRP A C 1
ATOM 582 O O . TRP A 1 74 ? -11.300 -11.738 1.626 1.00 94.19 74 TRP A O 1
ATOM 592 N N . ALA A 1 75 ? -12.225 -11.240 -0.370 1.00 95.00 75 ALA A N 1
ATOM 593 C CA . ALA A 1 75 ? -13.363 -10.484 0.133 1.00 95.00 75 ALA A CA 1
ATOM 594 C C . ALA A 1 75 ? -14.450 -11.471 0.590 1.00 95.00 75 ALA A C 1
ATOM 596 O O . ALA A 1 75 ? -15.352 -11.814 -0.172 1.00 95.00 75 ALA A O 1
ATOM 597 N N . THR A 1 76 ? -14.283 -12.006 1.804 1.00 95.25 76 THR A N 1
ATOM 598 C CA . THR A 1 76 ? -15.237 -12.920 2.458 1.00 95.25 76 THR A CA 1
ATOM 599 C C . THR A 1 76 ? -15.620 -12.477 3.877 1.00 95.25 76 THR A C 1
ATOM 601 O O . THR A 1 76 ? -16.001 -13.310 4.699 1.00 95.25 76 THR A O 1
ATOM 604 N N . ASN A 1 77 ? -15.427 -11.204 4.208 1.00 95.50 77 ASN A N 1
ATOM 605 C CA . ASN A 1 77 ? -15.689 -10.619 5.515 1.00 95.50 77 ASN A CA 1
ATOM 606 C C . ASN A 1 77 ? -16.376 -9.239 5.375 1.00 95.50 77 ASN A C 1
ATOM 608 O O . ASN A 1 77 ? -15.672 -8.229 5.239 1.00 95.50 77 ASN A O 1
ATOM 612 N N . PRO A 1 78 ? -17.726 -9.195 5.430 1.00 96.31 78 PRO A N 1
ATOM 613 C CA . PRO A 1 78 ? -18.510 -7.967 5.322 1.00 96.31 78 PRO A CA 1
ATOM 614 C C . PRO A 1 78 ? -18.077 -6.887 6.306 1.00 96.31 78 PRO A C 1
ATOM 616 O O . PRO A 1 78 ? -17.972 -7.122 7.510 1.00 96.31 78 PRO A O 1
ATOM 619 N N . GLY A 1 79 ? -17.835 -5.684 5.796 1.00 94.88 79 GLY A N 1
ATOM 620 C CA . GLY A 1 79 ? -17.386 -4.559 6.601 1.00 94.88 79 GLY A CA 1
ATOM 621 C C . GLY A 1 79 ? -16.695 -3.469 5.797 1.00 94.88 79 GLY A C 1
ATOM 622 O O . GLY A 1 79 ? -16.476 -3.571 4.591 1.00 94.88 79 GLY A O 1
ATOM 623 N N . VAL A 1 80 ? -16.310 -2.406 6.502 1.00 95.62 80 VAL A N 1
ATOM 624 C CA . VAL A 1 80 ? -15.452 -1.359 5.947 1.00 95.62 80 VAL A CA 1
ATOM 625 C C . VAL A 1 80 ? -14.057 -1.508 6.547 1.00 95.62 80 VAL A C 1
ATOM 627 O O . VAL A 1 80 ? -13.868 -1.317 7.747 1.00 95.62 80 VAL A O 1
ATOM 630 N N . TRP A 1 81 ? -13.083 -1.860 5.712 1.00 96.75 81 TRP A N 1
ATOM 631 C CA . TRP A 1 81 ? -11.719 -2.185 6.124 1.00 96.75 81 TRP A CA 1
ATOM 632 C C . TRP A 1 81 ? -10.769 -1.022 5.875 1.00 96.75 81 TRP A C 1
ATOM 634 O O . TRP A 1 81 ? -10.687 -0.503 4.762 1.00 96.75 81 TRP A O 1
ATOM 644 N N . PHE A 1 82 ? -10.019 -0.638 6.903 1.00 97.12 82 PHE A N 1
ATOM 645 C CA . PHE A 1 82 ? -9.036 0.434 6.810 1.00 97.12 82 PHE A CA 1
ATOM 646 C C . PHE A 1 82 ? -7.693 -0.111 6.321 1.00 97.12 82 PHE A C 1
ATOM 648 O O . PHE A 1 82 ? -7.089 -0.966 6.965 1.00 97.12 82 PHE A O 1
ATOM 655 N N . MET A 1 83 ? -7.219 0.392 5.185 1.00 96.56 83 MET A N 1
ATOM 656 C CA . MET A 1 83 ? -5.894 0.090 4.647 1.00 96.56 83 MET A CA 1
ATOM 657 C C . MET A 1 83 ? -5.093 1.384 4.600 1.00 96.56 83 MET A C 1
ATOM 659 O O . MET A 1 83 ? -5.503 2.350 3.962 1.00 96.56 83 MET A O 1
ATOM 663 N N . HIS A 1 84 ? -3.948 1.420 5.272 1.00 97.69 84 HIS A N 1
ATOM 664 C CA . HIS A 1 84 ? -3.180 2.650 5.426 1.00 97.69 84 HIS A CA 1
ATOM 665 C C . HIS A 1 84 ? -1.678 2.396 5.478 1.00 97.69 84 HIS A C 1
ATOM 667 O O . HIS A 1 84 ? -1.209 1.272 5.662 1.00 97.69 84 HIS A O 1
ATOM 673 N N . CYS A 1 85 ? -0.908 3.471 5.330 1.00 97.62 85 CYS A N 1
ATOM 674 C CA . CYS A 1 85 ? 0.501 3.440 5.674 1.00 97.62 85 CYS A CA 1
ATOM 675 C C . CYS A 1 85 ? 0.655 3.289 7.190 1.00 97.62 85 CYS A C 1
ATOM 677 O O . CYS A 1 85 ? 0.135 4.102 7.949 1.00 97.62 85 CYS A O 1
ATOM 679 N N . HIS A 1 86 ? 1.418 2.296 7.640 1.00 97.38 86 HIS A N 1
ATOM 680 C CA . HIS A 1 86 ? 1.672 2.057 9.066 1.00 97.38 86 HIS A CA 1
ATOM 681 C C . HIS A 1 86 ? 2.748 2.997 9.666 1.00 97.38 86 HIS A C 1
ATOM 683 O O . HIS A 1 86 ? 3.368 2.696 10.684 1.00 97.38 86 HIS A O 1
ATOM 689 N N . ILE A 1 87 ? 3.005 4.134 9.011 1.00 97.50 87 ILE A N 1
ATOM 690 C CA . ILE A 1 87 ? 3.815 5.238 9.531 1.00 97.50 87 ILE A CA 1
ATOM 691 C C . ILE A 1 87 ? 2.835 6.330 9.953 1.00 97.50 87 ILE A C 1
ATOM 693 O O . ILE A 1 87 ? 2.209 6.948 9.090 1.00 97.50 87 ILE A O 1
ATOM 697 N N . ASP A 1 88 ? 2.726 6.583 11.259 1.00 96.44 88 ASP A N 1
ATOM 698 C CA . ASP A 1 88 ? 1.701 7.456 11.855 1.00 96.44 88 ASP A CA 1
ATOM 699 C C . ASP A 1 88 ? 1.585 8.814 11.163 1.00 96.44 88 ASP A C 1
ATOM 701 O O . ASP A 1 88 ? 0.487 9.276 10.864 1.00 96.44 88 ASP A O 1
ATOM 705 N N . ARG A 1 89 ? 2.725 9.434 10.835 1.00 97.62 89 ARG A N 1
ATOM 706 C CA . ARG A 1 89 ? 2.758 10.705 10.106 1.00 97.62 89 ARG A CA 1
ATOM 707 C C . ARG A 1 89 ? 2.059 10.604 8.748 1.00 97.62 89 ARG A C 1
ATOM 709 O O . ARG A 1 89 ? 1.199 11.426 8.461 1.00 97.62 89 ARG A O 1
ATOM 716 N N . HIS A 1 90 ? 2.386 9.596 7.940 1.00 97.50 90 HIS A N 1
ATOM 717 C CA . HIS A 1 90 ? 1.773 9.421 6.620 1.00 97.50 90 HIS A CA 1
ATOM 718 C C . HIS A 1 90 ? 0.287 9.061 6.730 1.00 97.50 90 HIS A C 1
ATOM 720 O O . HIS A 1 90 ? -0.511 9.515 5.916 1.00 97.50 90 HIS A O 1
ATOM 726 N N . MET A 1 91 ? -0.096 8.268 7.739 1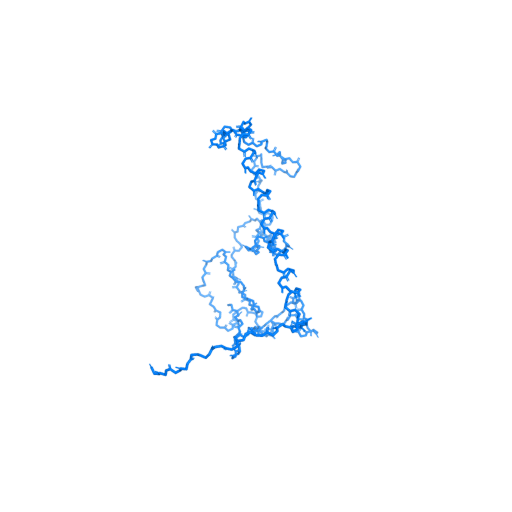.00 97.00 91 MET A N 1
ATOM 727 C CA . MET A 1 91 ? -1.500 7.949 8.012 1.00 97.00 91 MET A CA 1
ATOM 728 C C . MET A 1 91 ? -2.304 9.216 8.326 1.00 97.00 91 MET A C 1
ATOM 730 O O . MET A 1 91 ? -3.344 9.443 7.713 1.00 97.00 91 MET A O 1
ATOM 734 N N . VAL A 1 92 ? -1.812 10.054 9.245 1.00 96.75 92 VAL A N 1
ATOM 735 C CA . VAL A 1 92 ? -2.470 11.311 9.646 1.00 96.75 92 VAL A CA 1
ATOM 736 C C . VAL A 1 92 ? -2.496 12.327 8.500 1.00 96.75 92 VAL A C 1
ATOM 738 O O . VAL A 1 92 ? -3.457 13.079 8.370 1.00 96.75 92 VAL A O 1
ATOM 741 N N . GLU A 1 93 ? -1.481 12.319 7.635 1.00 97.50 93 GLU A N 1
ATOM 742 C CA . GLU A 1 93 ? -1.433 13.130 6.410 1.00 97.50 93 GLU A CA 1
ATOM 743 C C . GLU A 1 93 ? -2.353 12.590 5.289 1.00 97.50 93 GLU A C 1
ATOM 745 O O . GLU A 1 93 ? -2.506 13.243 4.258 1.00 97.50 93 GLU A O 1
ATOM 750 N N . GLY A 1 94 ? -3.012 11.440 5.493 1.00 96.19 94 GLY A N 1
ATOM 751 C CA . GLY A 1 94 ? -4.071 10.929 4.617 1.00 96.19 94 GLY A CA 1
ATOM 752 C C . GLY A 1 94 ? -3.666 9.793 3.675 1.00 96.19 94 GLY A C 1
ATOM 753 O O . GLY A 1 94 ? -4.427 9.472 2.763 1.00 96.19 94 GLY A O 1
ATOM 754 N N . MET A 1 95 ? -2.506 9.152 3.869 1.00 96.62 95 MET A N 1
ATOM 755 C CA . MET A 1 95 ? -2.089 7.972 3.093 1.00 96.62 95 MET A CA 1
ATOM 756 C C . MET A 1 95 ? -2.859 6.716 3.536 1.00 96.62 95 MET A C 1
ATOM 758 O O . MET A 1 95 ? -2.309 5.792 4.147 1.00 96.62 95 MET A O 1
ATOM 762 N N . ALA A 1 96 ? -4.155 6.704 3.241 1.00 96.69 96 ALA A N 1
ATOM 763 C CA . ALA A 1 96 ? -5.078 5.650 3.614 1.00 96.69 96 ALA A CA 1
ATOM 764 C C . ALA A 1 96 ? -6.243 5.524 2.625 1.00 96.69 96 ALA A C 1
ATOM 766 O O . ALA A 1 96 ? -6.542 6.439 1.859 1.00 96.69 96 ALA A O 1
ATOM 767 N N . LEU A 1 97 ? -6.916 4.379 2.671 1.00 95.50 97 LEU A N 1
ATOM 768 C CA . LEU A 1 97 ? -8.145 4.092 1.946 1.00 95.50 97 LEU A CA 1
ATOM 769 C C . LEU A 1 97 ? -9.068 3.202 2.791 1.00 95.50 97 LEU A C 1
ATOM 771 O O . LEU A 1 97 ? -8.621 2.483 3.687 1.00 95.50 97 LEU A O 1
ATOM 775 N N . MET A 1 98 ? -10.363 3.245 2.482 1.00 96.50 98 MET A N 1
ATOM 776 C CA . MET A 1 98 ? -11.389 2.384 3.074 1.00 96.50 98 MET A CA 1
ATOM 777 C C . MET A 1 98 ? -11.906 1.418 2.007 1.00 96.50 98 MET A C 1
ATOM 779 O O . MET A 1 98 ? -12.393 1.854 0.964 1.00 96.50 98 MET A O 1
ATOM 783 N N . LEU A 1 99 ? -11.815 0.115 2.262 1.00 95.38 99 LEU A N 1
ATOM 784 C CA . LEU A 1 99 ? -12.384 -0.923 1.406 1.00 95.38 99 LEU A CA 1
ATOM 785 C C . LEU A 1 99 ? -13.772 -1.281 1.927 1.00 95.38 99 LEU A C 1
ATOM 787 O O . LEU A 1 99 ? -13.897 -1.842 3.012 1.00 95.38 99 LEU A O 1
ATOM 791 N N . ASN A 1 100 ? -14.807 -0.956 1.159 1.00 95.75 100 ASN A N 1
ATOM 792 C CA . ASN A 1 100 ? -16.167 -1.379 1.460 1.00 95.75 100 ASN A CA 1
ATOM 793 C C . ASN A 1 100 ? -16.405 -2.776 0.880 1.00 95.75 100 ASN A C 1
ATOM 795 O O . ASN A 1 100 ? -16.507 -2.940 -0.336 1.00 95.75 100 ASN A O 1
ATOM 799 N N . GLU A 1 101 ? -16.462 -3.768 1.758 1.00 95.31 101 GLU A N 1
ATOM 800 C CA . GLU A 1 101 ? -16.732 -5.155 1.425 1.00 95.31 101 GLU A CA 1
ATOM 801 C C . GLU A 1 101 ? -18.167 -5.476 1.848 1.00 95.31 101 GLU A C 1
ATOM 803 O O . GLU A 1 101 ? -18.492 -5.469 3.032 1.00 95.31 101 GLU A O 1
ATOM 808 N N . SER A 1 102 ? -19.042 -5.692 0.862 1.00 93.38 102 SER A N 1
ATOM 809 C CA . SER A 1 102 ? -20.427 -6.140 1.062 1.00 93.38 102 SER A CA 1
ATOM 810 C C . SER A 1 102 ? -21.219 -5.334 2.104 1.00 93.38 102 SER A C 1
ATOM 812 O O . SER A 1 102 ? -21.719 -5.896 3.076 1.00 93.38 102 SER A O 1
ATOM 814 N N . PHE A 1 103 ? -21.368 -4.019 1.899 1.00 89.69 103 PHE A N 1
ATOM 815 C CA . PHE A 1 103 ? -22.080 -3.130 2.834 1.00 89.69 103 PHE A CA 1
ATOM 816 C C . PHE A 1 103 ? -23.461 -3.648 3.265 1.00 89.69 103 PHE A C 1
ATOM 818 O O . PHE A 1 103 ? -23.844 -3.541 4.423 1.00 89.69 103 PHE A O 1
ATOM 825 N N . GLU A 1 104 ? -24.196 -4.237 2.325 1.00 93.00 104 GLU A N 1
ATOM 826 C CA . GLU A 1 104 ? -25.525 -4.826 2.528 1.00 93.00 104 GLU A CA 1
ATOM 827 C C . GLU A 1 104 ? -25.546 -6.057 3.446 1.00 93.00 104 GLU A C 1
ATOM 829 O O . GLU A 1 104 ? -26.592 -6.388 3.997 1.00 93.00 104 GLU A O 1
ATOM 834 N N . ASN A 1 105 ? -24.394 -6.702 3.646 1.00 94.75 105 ASN A N 1
ATOM 835 C CA . ASN A 1 105 ? -24.227 -7.874 4.504 1.00 94.75 105 ASN A CA 1
ATOM 836 C C . ASN A 1 105 ? -23.621 -7.520 5.873 1.00 94.75 105 ASN A C 1
ATOM 838 O O . ASN A 1 105 ? -23.315 -8.420 6.659 1.00 94.75 105 ASN A O 1
ATOM 842 N N . ILE A 1 106 ? -23.421 -6.231 6.166 1.00 92.12 106 ILE A N 1
ATOM 843 C CA . ILE A 1 106 ? -22.997 -5.782 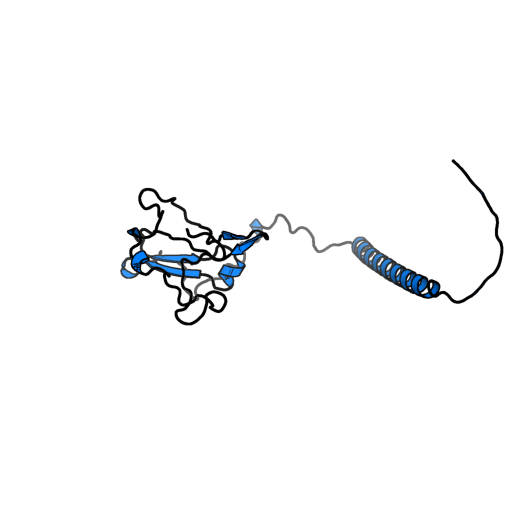7.493 1.00 92.12 106 ILE A CA 1
ATOM 844 C C . ILE A 1 106 ? -24.181 -5.967 8.449 1.00 92.12 106 ILE A C 1
ATOM 846 O O . ILE A 1 106 ? -25.241 -5.376 8.260 1.00 92.12 106 ILE A O 1
ATOM 850 N N . GLY A 1 107 ? -24.000 -6.814 9.465 1.00 90.12 107 GLY A N 1
ATOM 851 C CA . GLY A 1 107 ? -25.018 -7.063 10.486 1.00 90.12 107 GLY A CA 1
ATOM 852 C C . GLY A 1 107 ? -25.277 -5.857 11.392 1.00 90.12 107 GLY A C 1
ATOM 853 O O . GLY A 1 107 ? -24.552 -4.860 11.364 1.00 90.12 107 GLY A O 1
ATOM 854 N N . ASP A 1 108 ? -26.300 -5.972 12.237 1.00 91.25 108 ASP A N 1
ATOM 855 C CA . ASP A 1 108 ? -26.637 -4.924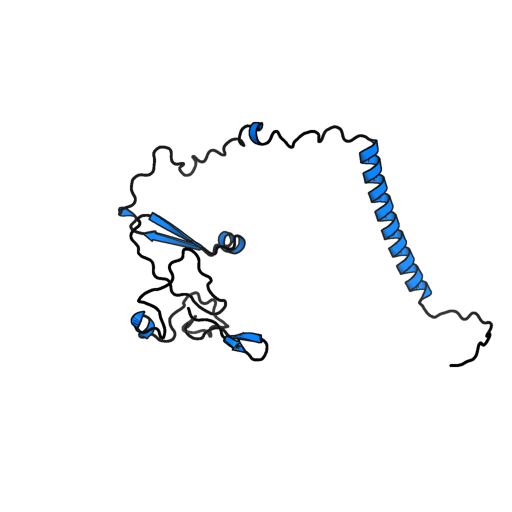 13.198 1.00 91.25 108 ASP A CA 1
ATOM 856 C C . ASP A 1 108 ? -25.467 -4.629 14.145 1.00 91.25 108 ASP A C 1
ATOM 858 O O . ASP A 1 108 ? -24.777 -5.524 14.646 1.00 91.25 108 ASP A O 1
ATOM 862 N N . LEU A 1 109 ? -25.257 -3.342 14.418 1.00 87.88 109 LEU A N 1
ATOM 863 C CA . LEU A 1 109 ? -24.237 -2.900 15.359 1.00 87.88 109 LEU A CA 1
ATOM 864 C C . LEU A 1 109 ? -24.588 -3.373 16.783 1.00 87.88 109 LEU A C 1
ATOM 866 O O . LEU A 1 109 ? -25.763 -3.355 17.163 1.00 87.88 109 LEU A O 1
ATOM 870 N N . PRO A 1 110 ? -23.591 -3.734 17.614 1.00 89.75 110 PRO A N 1
ATOM 871 C CA . PRO A 1 110 ? -23.831 -4.081 19.009 1.00 89.75 110 PRO A CA 1
ATOM 872 C C . PRO A 1 110 ? -24.602 -2.987 19.760 1.00 89.75 110 PRO A C 1
ATOM 874 O O . PRO A 1 110 ? -24.319 -1.793 19.616 1.00 89.75 110 PRO A O 1
ATOM 877 N N . ILE A 1 111 ? -25.549 -3.391 20.614 1.00 90.50 111 ILE A N 1
ATOM 878 C CA . ILE A 1 111 ? -26.312 -2.457 21.454 1.00 90.50 111 ILE A CA 1
ATOM 879 C C . ILE A 1 111 ? -25.340 -1.672 22.342 1.00 90.50 111 ILE A C 1
ATOM 881 O O . ILE A 1 111 ? -24.511 -2.250 23.043 1.00 90.50 111 ILE A O 1
ATOM 885 N N . GLY A 1 112 ? -25.460 -0.343 22.328 1.00 86.38 112 GLY A N 1
ATOM 886 C CA . GLY A 1 112 ? -24.600 0.547 23.112 1.00 86.38 112 GLY A CA 1
ATOM 887 C C . GLY A 1 112 ? -23.279 0.920 22.435 1.00 86.38 112 GLY A C 1
ATOM 888 O O . GLY A 1 112 ? -22.472 1.614 23.058 1.00 86.38 112 GLY A O 1
ATOM 889 N N . LEU A 1 113 ? -23.056 0.520 21.175 1.00 88.25 113 LEU A N 1
ATOM 890 C CA . LEU A 1 113 ? -21.948 1.053 20.388 1.00 88.25 113 LEU A CA 1
ATOM 891 C C . LEU A 1 113 ? -22.080 2.578 20.278 1.00 88.25 113 LEU A C 1
ATOM 893 O O . LEU A 1 113 ? -23.152 3.115 19.993 1.00 88.25 113 LEU A O 1
ATOM 897 N N . GLN A 1 114 ? -20.979 3.283 20.535 1.00 87.31 114 GLN A N 1
ATOM 898 C CA . GLN A 1 114 ? -20.971 4.738 20.500 1.00 87.31 114 GLN A CA 1
ATOM 899 C C . GLN A 1 114 ? -21.228 5.231 19.079 1.00 87.31 114 GLN A C 1
ATOM 901 O O . GLN A 1 114 ? -20.548 4.849 18.130 1.00 87.31 114 GLN A O 1
ATOM 906 N N . THR A 1 115 ? -22.203 6.119 18.950 1.00 85.75 115 THR A N 1
ATOM 907 C CA . THR A 1 115 ? -22.507 6.808 1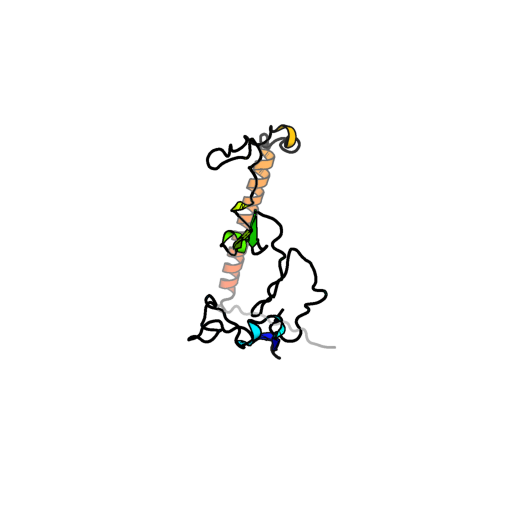7.701 1.00 85.75 115 THR A CA 1
ATOM 908 C C . THR A 1 115 ? -21.807 8.159 17.665 1.00 85.75 115 THR A C 1
ATOM 910 O O . THR A 1 115 ? -21.402 8.705 18.700 1.00 85.75 115 THR A O 1
ATOM 913 N N . CYS A 1 116 ? -21.715 8.752 16.473 1.00 84.56 116 CYS A N 1
ATOM 914 C CA . CYS A 1 116 ? -21.309 10.147 16.334 1.00 84.56 116 CYS A CA 1
ATOM 915 C C . CYS A 1 116 ? -22.104 11.025 17.314 1.00 84.56 116 CYS A C 1
ATOM 917 O O . CYS A 1 116 ? -23.303 10.816 17.503 1.00 84.56 116 CYS A O 1
ATOM 919 N N . HIS A 1 117 ? -21.434 12.001 17.931 1.00 81.94 117 HIS A N 1
ATOM 920 C CA . HIS A 1 117 ? -22.008 12.918 18.930 1.00 81.94 117 HIS A CA 1
ATOM 921 C C . HIS A 1 117 ? -22.445 12.278 20.265 1.00 81.94 117 HIS A C 1
ATOM 923 O O . HIS A 1 117 ? -22.891 12.996 21.154 1.00 81.94 117 HIS A O 1
ATOM 929 N N . ASN A 1 118 ? -22.267 10.965 20.450 1.00 80.25 118 ASN A N 1
ATOM 930 C CA . ASN A 1 118 ? -22.465 10.268 21.729 1.00 80.25 118 ASN A CA 1
ATOM 931 C C . ASN A 1 118 ? -21.143 9.709 22.295 1.00 80.25 118 ASN A C 1
ATOM 933 O O . ASN A 1 118 ? -21.132 8.908 23.232 1.00 80.25 118 ASN A O 1
ATOM 937 N N . PHE A 1 119 ? -20.007 10.141 21.735 1.00 77.44 119 PHE A N 1
ATOM 938 C CA . PHE A 1 119 ? -18.698 9.905 22.330 1.00 77.44 119 PHE A CA 1
ATOM 939 C C . PHE A 1 119 ? -18.588 10.758 23.592 1.00 77.44 119 PHE A C 1
ATOM 941 O O . PHE A 1 119 ? -18.309 11.958 23.547 1.00 77.44 119 PHE A O 1
ATOM 948 N N . LYS A 1 120 ? -18.857 10.146 24.743 1.00 74.56 120 LYS A N 1
ATOM 949 C CA . LYS A 1 120 ? -18.524 10.764 26.021 1.00 74.56 120 LYS A CA 1
ATOM 950 C C . LYS A 1 120 ? -17.012 10.682 26.140 1.00 74.56 120 LYS A C 1
ATOM 952 O O . LYS A 1 120 ? -16.481 9.577 26.231 1.00 74.56 120 LYS A O 1
ATOM 957 N N . ASN A 1 121 ? -16.332 11.828 26.168 1.00 66.00 121 ASN A N 1
ATOM 958 C CA . ASN A 1 121 ? -14.999 11.890 26.752 1.00 66.00 121 ASN A CA 1
ATOM 959 C C . ASN A 1 121 ? -15.164 11.324 28.162 1.00 66.00 121 ASN A C 1
ATOM 961 O O . ASN A 1 121 ? -15.751 11.987 29.019 1.00 66.00 121 ASN A O 1
ATOM 965 N N . GLN A 1 122 ? -14.781 10.061 28.367 1.00 57.56 122 GLN A N 1
ATOM 966 C CA . GLN A 1 122 ? -14.757 9.482 29.701 1.00 57.56 122 GLN A CA 1
ATOM 967 C C . GLN A 1 122 ? -13.980 10.491 30.553 1.00 57.56 122 GLN A C 1
ATOM 969 O O . GLN A 1 122 ? -12.885 10.890 30.134 1.00 57.56 122 GLN A O 1
ATOM 974 N N . PRO A 1 123 ? -14.522 10.963 31.692 1.00 58.41 123 PRO A N 1
ATOM 975 C CA . PRO A 1 123 ? -13.668 11.588 32.685 1.00 58.41 123 PRO A CA 1
ATOM 976 C C . PRO A 1 123 ? -12.523 10.603 32.874 1.00 58.41 123 PRO A C 1
ATOM 978 O O . PRO A 1 123 ? -12.786 9.405 33.022 1.00 58.41 123 PRO A O 1
ATOM 981 N N . SER A 1 124 ? -11.289 11.085 32.727 1.00 53.00 124 SER A N 1
ATOM 982 C CA . SER A 1 124 ? -10.073 10.309 32.946 1.00 53.00 124 SER A CA 1
ATOM 983 C C . SER A 1 124 ? -10.329 9.289 34.047 1.00 53.00 124 SER A C 1
ATOM 985 O O . SER A 1 124 ? -10.869 9.662 35.093 1.00 53.00 124 SER A O 1
ATOM 987 N N . ALA A 1 125 ? -10.039 8.012 33.758 1.00 56.09 125 ALA A N 1
ATOM 988 C CA . ALA A 1 125 ? -10.229 6.901 34.684 1.00 56.09 125 ALA A CA 1
ATOM 989 C C . ALA A 1 125 ? -9.957 7.371 36.121 1.00 56.09 125 ALA A C 1
ATOM 991 O O . ALA A 1 125 ? -8.990 8.122 36.308 1.00 56.09 125 ALA A O 1
ATOM 992 N N . PRO A 1 126 ? -10.800 7.000 37.109 1.00 51.97 126 PRO A N 1
ATOM 993 C CA . PRO A 1 126 ? -10.634 7.472 38.475 1.00 51.97 126 PRO A CA 1
ATOM 994 C C . PRO A 1 126 ? -9.159 7.358 38.841 1.00 51.97 126 PRO A C 1
ATOM 996 O O . PRO A 1 126 ? -8.536 6.319 38.606 1.00 51.97 126 PRO A O 1
ATOM 999 N N . LYS A 1 127 ? -8.594 8.466 39.336 1.00 52.25 127 LYS A N 1
ATOM 1000 C CA . LYS A 1 127 ? -7.155 8.646 39.586 1.00 52.25 127 LYS A CA 1
ATOM 1001 C C . LYS A 1 127 ? -6.516 7.499 40.384 1.00 52.25 127 LYS A C 1
ATOM 1003 O O . LYS A 1 127 ? -5.302 7.392 40.397 1.00 52.25 127 LYS A O 1
ATOM 1008 N N . SER A 1 128 ? -7.304 6.601 40.970 1.00 47.97 128 SER A N 1
ATOM 1009 C CA . SER A 1 128 ? -6.879 5.387 41.659 1.00 47.97 128 SER A CA 1
ATOM 1010 C C . SER A 1 128 ? -6.021 4.406 40.845 1.00 47.97 128 SER A C 1
ATOM 1012 O O . SER A 1 128 ? -5.379 3.577 41.474 1.00 47.97 128 SER A O 1
ATOM 1014 N N . PHE A 1 129 ? -5.964 4.462 39.503 1.00 48.91 129 PHE A N 1
ATOM 1015 C CA . PHE A 1 129 ? -4.997 3.643 38.732 1.00 48.91 129 PHE A CA 1
ATOM 1016 C C . PHE A 1 129 ? -3.668 4.367 38.428 1.00 48.91 129 PHE A C 1
ATOM 1018 O O . PHE A 1 129 ? -2.658 3.712 38.203 1.00 48.91 129 PHE A O 1
ATOM 1025 N N . PHE A 1 130 ? -3.634 5.704 38.488 1.00 44.56 130 PHE A N 1
ATOM 1026 C CA . PHE A 1 130 ? -2.405 6.509 38.358 1.00 44.56 130 PHE A CA 1
ATOM 1027 C C . PHE A 1 130 ? -1.904 7.073 39.696 1.00 44.56 130 PHE A C 1
ATOM 1029 O O . PHE A 1 130 ? -0.909 7.792 39.741 1.00 44.56 130 PHE A O 1
ATOM 1036 N N . GLN A 1 131 ? -2.535 6.713 40.814 1.00 42.88 131 GLN A N 1
ATOM 1037 C CA . GLN A 1 131 ? -2.095 7.108 42.149 1.00 42.88 131 GLN A CA 1
ATOM 1038 C C . GLN A 1 131 ? -0.990 6.176 42.664 1.00 42.88 131 GLN A C 1
ATOM 1040 O O . GLN A 1 131 ? -1.106 5.548 43.709 1.00 42.88 131 GLN A O 1
ATOM 1045 N N . ALA A 1 132 ? 0.083 6.088 41.882 1.00 47.75 132 ALA A N 1
ATOM 1046 C CA . ALA A 1 132 ? 1.382 5.584 42.304 1.00 47.75 132 ALA A CA 1
ATOM 1047 C C . ALA A 1 132 ? 2.522 6.307 41.558 1.00 47.75 132 ALA A C 1
ATOM 1049 O O . ALA A 1 132 ? 3.516 5.680 41.220 1.00 47.75 132 ALA A O 1
ATOM 1050 N N . SER A 1 133 ? 2.392 7.609 41.261 1.00 49.94 133 SER A N 1
ATOM 1051 C CA . SER A 1 133 ? 3.553 8.457 40.915 1.00 49.94 133 SER A CA 1
ATOM 1052 C C . SER A 1 133 ? 3.287 9.972 40.959 1.00 49.94 133 SER A C 1
ATOM 1054 O O . SER A 1 133 ? 3.941 10.727 40.248 1.00 49.94 133 SER A O 1
ATOM 1056 N N . GLU A 1 134 ? 2.347 10.443 41.778 1.00 50.72 134 GLU A N 1
ATOM 1057 C CA . GLU A 1 134 ? 2.163 11.880 42.046 1.00 50.72 134 GLU A CA 1
ATOM 1058 C C . GLU A 1 134 ? 2.253 12.134 43.554 1.00 50.72 134 GLU A C 1
ATOM 1060 O O . GLU A 1 134 ? 1.345 12.665 44.185 1.00 50.72 134 GLU A O 1
ATOM 1065 N N . GLU A 1 135 ? 3.372 11.725 44.156 1.00 47.81 135 GLU A N 1
ATOM 1066 C CA . GLU A 1 135 ? 3.803 12.319 45.419 1.00 47.81 135 GLU A CA 1
ATOM 1067 C C . GLU A 1 135 ? 4.709 13.524 45.120 1.00 47.81 135 GLU A C 1
ATOM 1069 O O . GLU A 1 135 ? 5.840 13.390 44.658 1.00 47.81 135 GLU A O 1
ATOM 1074 N N . ASN A 1 136 ? 4.167 14.705 45.433 1.00 43.41 136 ASN A N 1
ATOM 1075 C CA . ASN A 1 136 ? 4.860 15.942 45.805 1.00 43.41 136 ASN A CA 1
ATOM 1076 C C . ASN A 1 136 ? 5.540 16.786 44.708 1.00 43.41 136 ASN A C 1
ATOM 1078 O O . ASN A 1 136 ? 6.753 16.981 44.716 1.00 43.41 136 ASN A O 1
ATOM 1082 N N . ILE A 1 137 ? 4.736 17.484 43.895 1.00 51.28 137 ILE A N 1
ATOM 1083 C CA . ILE A 1 137 ? 5.113 18.815 43.370 1.00 51.28 137 ILE A CA 1
ATOM 1084 C C . ILE A 1 137 ? 4.371 19.885 44.181 1.00 51.28 137 ILE A C 1
ATOM 1086 O O . ILE A 1 137 ? 3.524 20.606 43.663 1.00 51.28 137 ILE A O 1
ATOM 1090 N N . SER A 1 138 ? 4.635 19.971 45.484 1.00 54.50 138 SER A N 1
ATOM 1091 C CA . SER A 1 138 ? 4.185 21.136 46.260 1.00 54.50 138 SER A CA 1
ATOM 1092 C C . SER A 1 138 ? 4.996 21.456 47.510 1.00 54.50 138 SER A C 1
ATOM 1094 O O . SER A 1 138 ? 4.562 22.317 48.257 1.00 54.50 138 SER A O 1
ATOM 1096 N N . GLU A 1 139 ? 6.178 20.870 47.719 1.00 60.19 139 GLU A N 1
ATOM 1097 C CA . GLU A 1 139 ? 7.155 21.397 48.686 1.00 60.19 139 GLU A CA 1
ATOM 1098 C C . GLU A 1 139 ? 8.586 21.193 48.177 1.00 60.19 139 GLU A C 1
ATOM 1100 O O . GLU A 1 139 ? 9.382 20.424 48.710 1.00 60.19 139 GLU A O 1
ATOM 1105 N N . MET A 1 140 ? 8.938 21.901 47.102 1.00 54.94 140 MET A N 1
ATOM 1106 C CA . MET A 1 140 ? 10.347 22.083 46.770 1.00 54.94 140 MET A CA 1
ATOM 1107 C C . MET A 1 140 ? 10.918 23.117 47.745 1.00 54.94 140 MET A C 1
ATOM 1109 O O . MET A 1 140 ? 10.566 24.294 47.684 1.00 54.94 140 MET A O 1
ATOM 1113 N N . SER A 1 141 ? 11.762 22.668 48.678 1.00 65.88 141 SER A N 1
ATOM 1114 C CA . SER A 1 141 ? 12.399 23.538 49.674 1.00 65.88 141 SER A CA 1
ATOM 1115 C C . SER A 1 141 ? 13.079 24.739 49.004 1.00 65.88 141 SER A C 1
ATOM 1117 O O . SER A 1 141 ? 13.689 24.602 47.940 1.00 65.88 141 SER A O 1
ATOM 1119 N N . SER A 1 142 ? 13.032 25.907 49.657 1.00 65.00 142 SER A N 1
ATOM 1120 C CA . SER A 1 142 ? 13.718 27.141 49.229 1.00 65.00 142 SER A CA 1
ATOM 1121 C C . SER A 1 142 ? 15.189 26.895 48.851 1.00 65.00 142 SER A C 1
ATOM 1123 O O . SER A 1 142 ? 15.704 27.475 47.894 1.00 65.00 142 SER A O 1
ATOM 1125 N N . ALA A 1 143 ? 15.842 25.933 49.515 1.00 67.94 143 ALA A N 1
ATOM 1126 C CA . ALA A 1 143 ? 17.203 25.510 49.196 1.00 67.94 143 ALA A CA 1
ATOM 1127 C C . ALA A 1 143 ? 17.340 24.891 47.791 1.00 67.94 143 ALA A C 1
ATOM 1129 O O . ALA A 1 143 ? 18.318 25.149 47.095 1.00 67.94 143 ALA A O 1
ATOM 1130 N N . THR A 1 144 ? 16.358 24.110 47.337 1.00 74.62 144 THR A N 1
ATOM 1131 C CA . THR A 1 144 ? 16.385 23.461 46.014 1.00 74.62 144 THR A CA 1
ATOM 1132 C C . THR A 1 144 ? 16.156 24.474 44.892 1.00 74.62 144 THR A C 1
ATOM 1134 O O . THR A 1 144 ? 16.867 24.451 43.889 1.00 74.62 144 THR A O 1
ATOM 1137 N N . ILE A 1 145 ? 15.245 25.435 45.090 1.00 79.31 145 ILE A N 1
ATOM 1138 C CA . ILE A 1 145 ? 15.058 26.559 44.157 1.00 79.31 145 ILE A CA 1
ATOM 1139 C C . ILE A 1 145 ? 16.337 27.408 44.093 1.00 79.31 145 ILE A C 1
ATOM 1141 O O . ILE A 1 145 ? 16.795 27.753 43.003 1.00 79.31 145 ILE A O 1
ATOM 1145 N N . GLY A 1 146 ? 16.965 27.676 45.243 1.00 79.38 146 GLY A N 1
ATOM 1146 C CA . GLY A 1 146 ? 18.242 28.386 45.320 1.00 79.38 146 GLY A CA 1
ATOM 1147 C C . GLY A 1 146 ? 19.368 27.693 44.544 1.00 79.38 146 GLY A C 1
ATOM 1148 O O . GLY A 1 146 ? 20.108 28.354 43.815 1.00 79.38 146 GLY A O 1
ATOM 1149 N N . LEU A 1 147 ? 19.473 26.364 44.626 1.00 85.44 147 LEU A N 1
ATOM 1150 C CA . LEU A 1 147 ? 20.480 25.597 43.881 1.00 85.44 147 LEU A CA 1
ATOM 1151 C C . LEU A 1 147 ? 20.251 25.639 42.364 1.00 85.44 147 LEU A C 1
ATOM 1153 O O . LEU A 1 147 ? 21.204 25.798 41.603 1.00 85.44 147 LEU A O 1
ATOM 1157 N N . ILE A 1 148 ? 18.997 25.566 41.913 1.00 88.50 148 ILE A N 1
ATOM 1158 C CA . ILE A 1 148 ? 18.669 25.653 40.482 1.00 88.50 148 ILE A CA 1
ATOM 1159 C C . ILE A 1 148 ? 18.995 27.051 39.947 1.00 88.50 148 ILE A C 1
ATOM 1161 O O . ILE A 1 148 ? 19.672 27.185 38.928 1.00 88.50 148 ILE A O 1
ATOM 1165 N N . VAL A 1 149 ? 18.574 28.103 40.655 1.00 89.81 149 VAL A N 1
ATOM 1166 C CA . VAL A 1 149 ? 18.816 29.491 40.235 1.00 89.81 149 VAL A CA 1
ATOM 1167 C C . VAL A 1 149 ? 20.312 29.807 40.215 1.00 89.81 149 VAL A C 1
ATOM 1169 O O . VAL A 1 149 ? 20.804 30.380 39.243 1.00 89.81 149 VAL A O 1
ATOM 1172 N N . THR A 1 150 ? 21.062 29.388 41.236 1.00 89.56 150 THR A N 1
ATOM 1173 C CA . THR A 1 150 ? 22.520 29.595 41.273 1.00 89.56 150 THR A CA 1
ATOM 1174 C C . THR A 1 150 ? 23.241 28.818 40.173 1.00 89.56 150 THR A C 1
ATOM 1176 O O . THR A 1 150 ? 24.134 29.378 39.539 1.00 89.56 150 THR A O 1
ATOM 1179 N N . SER A 1 151 ? 22.821 27.585 39.873 1.00 91.56 151 SER A N 1
ATOM 1180 C CA . SER A 1 151 ? 23.371 26.789 38.767 1.00 91.56 151 SER A CA 1
ATOM 1181 C C . SER A 1 151 ? 23.154 27.460 37.404 1.00 91.56 151 SER A C 1
ATOM 1183 O O . SER A 1 151 ? 24.100 27.590 36.623 1.00 91.56 151 SER A O 1
ATOM 1185 N N . VAL A 1 152 ? 21.945 27.969 37.144 1.00 94.81 152 VAL A N 1
ATOM 1186 C CA . VAL A 1 152 ? 21.620 28.677 35.894 1.00 94.81 152 VAL A CA 1
ATOM 1187 C C . VAL A 1 152 ? 22.425 29.972 35.764 1.00 94.81 152 VAL A C 1
ATOM 1189 O O . VAL A 1 152 ? 22.984 30.244 34.701 1.00 94.81 152 VAL A O 1
ATOM 1192 N N . ILE A 1 153 ? 22.544 30.752 36.843 1.00 94.75 153 ILE A N 1
ATOM 1193 C CA . ILE A 1 153 ? 23.336 31.992 36.846 1.00 94.75 153 ILE A CA 1
ATOM 1194 C C . ILE A 1 153 ? 24.816 31.692 36.579 1.00 94.75 153 ILE A C 1
ATOM 1196 O O . ILE A 1 153 ? 25.437 32.371 35.760 1.00 94.75 153 ILE A O 1
ATOM 1200 N N . LEU A 1 154 ? 25.376 30.662 37.223 1.00 94.69 154 LEU A N 1
ATOM 1201 C CA . LEU A 1 154 ? 26.773 30.272 37.032 1.00 94.69 154 LEU A CA 1
ATOM 1202 C C . LEU A 1 154 ? 27.030 29.820 35.587 1.00 94.69 154 LEU A C 1
ATOM 1204 O O . LEU A 1 154 ? 28.023 30.221 34.984 1.00 94.69 154 LEU A O 1
ATOM 1208 N N . PHE A 1 155 ? 26.111 29.043 35.007 1.00 95.69 155 PHE A N 1
ATOM 1209 C CA . PHE A 1 155 ? 26.201 28.606 33.615 1.00 95.69 155 PHE A CA 1
ATOM 1210 C C . PHE A 1 155 ? 26.189 29.793 32.644 1.00 95.69 155 PHE A C 1
ATOM 1212 O O . PHE A 1 155 ? 27.059 29.893 31.777 1.00 95.69 155 PHE A O 1
ATOM 1219 N N . LEU A 1 156 ? 25.264 30.740 32.824 1.00 95.62 156 LEU A N 1
ATOM 1220 C CA . LEU A 1 156 ? 25.207 31.950 32.001 1.00 95.62 156 LEU A CA 1
ATOM 1221 C C . LEU A 1 156 ? 26.471 32.807 32.156 1.00 95.62 156 LEU A C 1
ATOM 1223 O O . LEU A 1 156 ? 26.998 33.297 31.158 1.00 95.62 156 LEU A O 1
ATOM 1227 N N . ALA A 1 157 ? 27.003 32.940 33.374 1.00 95.38 157 ALA A N 1
ATOM 1228 C CA . ALA A 1 157 ? 28.249 33.661 33.621 1.00 95.38 157 ALA A CA 1
ATOM 1229 C C . ALA A 1 157 ? 29.449 33.007 32.912 1.00 95.38 157 ALA A C 1
ATOM 1231 O O . ALA A 1 157 ? 30.252 33.714 32.304 1.00 95.38 157 ALA A O 1
ATOM 1232 N N . LEU A 1 158 ? 29.546 31.672 32.925 1.00 95.38 158 LEU A N 1
ATOM 1233 C CA . LEU A 1 158 ? 30.596 30.932 32.214 1.00 95.38 158 LEU A CA 1
ATOM 1234 C C . LEU A 1 158 ? 30.485 31.091 30.694 1.00 95.38 158 LEU A C 1
ATOM 1236 O O . LEU A 1 158 ? 31.499 31.305 30.027 1.00 95.38 158 LEU A O 1
ATOM 1240 N N . VAL A 1 159 ? 29.268 31.047 30.146 1.00 96.06 159 VAL A N 1
ATOM 1241 C CA . VAL A 1 159 ? 29.027 31.292 28.715 1.00 96.06 159 VAL A CA 1
ATOM 1242 C C . VAL A 1 159 ? 29.433 32.717 28.341 1.00 96.06 159 VAL A C 1
ATOM 1244 O O . VAL A 1 159 ? 30.163 32.913 27.370 1.00 96.06 159 VAL A O 1
ATOM 1247 N N . ILE A 1 160 ? 29.031 33.717 29.129 1.00 95.25 160 ILE A N 1
ATOM 1248 C CA . ILE A 1 160 ? 29.395 35.120 28.887 1.00 95.25 160 ILE A CA 1
ATOM 1249 C C . ILE A 1 160 ? 30.913 35.311 28.984 1.00 95.25 160 ILE A C 1
ATOM 1251 O O . ILE A 1 160 ? 31.497 35.943 28.105 1.00 95.25 160 ILE A O 1
ATOM 1255 N N . LEU A 1 161 ? 31.570 34.732 29.992 1.00 94.19 161 LEU A N 1
ATOM 1256 C CA . LEU A 1 161 ? 33.023 34.810 30.149 1.00 94.19 161 LEU A CA 1
ATOM 1257 C C . LEU A 1 161 ? 33.751 34.147 28.975 1.00 94.19 161 LEU A C 1
ATOM 1259 O O . LEU A 1 161 ? 34.692 34.729 28.442 1.00 94.19 161 LEU A O 1
ATOM 1263 N N . SER A 1 162 ? 33.288 32.980 28.521 1.00 92.75 162 SER A N 1
ATOM 1264 C CA . SER A 1 162 ? 33.824 32.306 27.334 1.00 92.75 162 SER A CA 1
ATOM 1265 C C . SER A 1 162 ? 33.685 33.179 26.082 1.00 92.75 162 SER A C 1
ATOM 1267 O O . SER A 1 162 ? 34.653 33.366 25.347 1.00 92.75 162 SER A O 1
ATOM 1269 N N . LEU A 1 163 ? 32.523 33.808 25.877 1.00 93.44 163 LEU A N 1
ATOM 1270 C CA . LEU A 1 163 ? 32.304 34.732 24.761 1.00 93.44 163 LEU A CA 1
ATOM 1271 C C . LEU A 1 163 ? 33.188 35.984 24.855 1.00 93.44 163 LEU A C 1
ATOM 1273 O O . LEU A 1 163 ? 33.691 36.451 23.830 1.00 93.44 163 LEU A O 1
ATOM 1277 N N . ILE A 1 164 ? 33.404 36.525 26.057 1.00 92.31 164 ILE A N 1
ATOM 1278 C CA . ILE A 1 164 ? 34.318 37.653 26.285 1.00 92.31 164 ILE A CA 1
ATOM 1279 C C . ILE A 1 164 ? 35.760 37.233 25.989 1.00 92.31 164 ILE A C 1
ATOM 1281 O O . ILE A 1 164 ? 36.445 37.947 25.263 1.00 92.31 164 ILE A O 1
ATOM 1285 N N . LEU A 1 165 ? 36.211 36.075 26.478 1.00 87.06 165 LEU A N 1
ATOM 1286 C CA . LEU A 1 165 ? 37.550 35.545 26.201 1.00 87.06 165 LEU A CA 1
ATOM 1287 C C . LEU A 1 165 ? 37.760 35.325 24.701 1.00 87.06 165 LEU A C 1
ATOM 1289 O O . LEU A 1 165 ? 38.751 35.800 24.157 1.00 87.06 165 LEU A O 1
ATOM 1293 N N . LEU A 1 166 ? 36.796 34.718 24.005 1.00 86.50 166 LEU A N 1
ATOM 1294 C CA . LEU A 1 166 ? 36.849 34.542 22.551 1.00 86.50 166 LEU A CA 1
ATOM 1295 C C . LEU A 1 166 ? 36.915 35.886 21.808 1.00 86.50 166 LEU A C 1
ATOM 1297 O O . LEU A 1 166 ? 37.680 36.027 20.852 1.00 86.50 166 LEU A O 1
ATOM 1301 N N . ARG A 1 167 ? 36.162 36.901 22.255 1.00 85.88 167 ARG A N 1
ATOM 1302 C CA . ARG A 1 167 ? 36.220 38.257 21.678 1.00 85.88 167 ARG A CA 1
ATOM 1303 C C . ARG A 1 167 ? 37.552 38.957 21.954 1.00 85.88 167 ARG A C 1
ATOM 1305 O O . ARG A 1 167 ? 38.071 39.619 21.057 1.00 85.88 167 ARG A O 1
ATOM 1312 N N . THR A 1 168 ? 38.113 38.810 23.151 1.00 79.31 168 THR A N 1
ATOM 1313 C CA . THR A 1 168 ? 39.402 39.410 23.528 1.00 79.31 168 THR A CA 1
ATOM 1314 C C . THR A 1 168 ? 40.567 38.716 22.824 1.00 79.31 168 THR A C 1
ATOM 1316 O O . THR A 1 168 ? 41.427 39.403 22.284 1.00 79.31 168 THR A O 1
ATOM 1319 N N . CYS A 1 169 ? 40.562 37.382 22.714 1.00 73.25 169 CYS A N 1
ATOM 1320 C CA . CYS A 1 169 ? 41.526 36.629 21.904 1.00 73.25 169 CYS A CA 1
ATOM 1321 C C . CYS A 1 169 ? 41.456 37.024 20.426 1.00 73.25 169 CYS A C 1
ATOM 1323 O O . CYS A 1 169 ? 42.492 37.188 19.791 1.00 73.25 169 CYS A O 1
ATOM 1325 N N . ARG A 1 170 ? 40.252 37.252 19.883 1.00 74.50 170 ARG A N 1
ATOM 1326 C CA . ARG A 1 170 ? 40.097 37.744 18.507 1.00 74.50 170 ARG A CA 1
ATOM 1327 C C . ARG A 1 170 ? 40.660 39.158 18.319 1.00 74.50 170 ARG A C 1
ATOM 1329 O O . ARG A 1 170 ? 41.212 39.426 17.262 1.00 74.50 170 ARG A O 1
ATOM 1336 N N . LYS A 1 171 ? 40.554 40.034 19.327 1.00 71.50 171 LYS A N 1
ATOM 1337 C CA . LYS A 1 171 ? 41.170 41.376 19.311 1.00 71.50 171 LYS A CA 1
ATOM 1338 C C . LYS A 1 171 ? 42.694 41.347 19.491 1.00 71.50 171 LYS A C 1
ATOM 1340 O O . LYS A 1 171 ? 43.378 42.145 18.872 1.00 71.50 171 LYS A O 1
ATOM 1345 N N . LEU A 1 172 ? 43.225 40.441 20.315 1.00 59.53 172 LEU A N 1
ATOM 1346 C CA . LEU A 1 172 ? 44.673 40.255 20.515 1.00 59.53 172 LEU A CA 1
ATOM 1347 C C . LEU A 1 172 ? 45.349 39.514 19.349 1.00 59.53 172 LEU A C 1
ATOM 1349 O O . LEU A 1 172 ? 46.563 39.584 19.202 1.00 59.53 172 LEU A O 1
ATOM 1353 N N . GLY A 1 173 ? 44.569 38.805 18.529 1.00 55.75 173 GLY A N 1
ATOM 1354 C CA . GLY A 1 173 ? 45.017 38.144 17.305 1.00 55.75 173 GLY A CA 1
ATOM 1355 C C . GLY A 1 173 ? 45.128 39.063 16.084 1.00 55.75 173 GLY A C 1
ATOM 1356 O O . GLY A 1 173 ? 45.428 38.563 15.001 1.00 55.75 173 GLY A O 1
ATOM 1357 N N . GLU A 1 174 ? 44.894 40.375 16.219 1.00 50.97 174 GLU A N 1
ATOM 1358 C CA . GLU A 1 174 ? 45.254 41.337 15.173 1.00 50.97 174 GLU A CA 1
ATOM 1359 C C . GLU A 1 174 ? 46.763 41.655 15.260 1.00 50.97 174 GLU A C 1
ATOM 1361 O O . GLU A 1 174 ? 47.234 42.142 16.292 1.00 50.97 174 GLU A O 1
ATOM 1366 N N . PRO A 1 175 ? 47.562 41.379 14.210 1.00 48.44 175 PRO A N 1
ATOM 1367 C CA . PRO A 1 175 ? 48.998 41.627 14.224 1.00 48.44 175 PRO A CA 1
ATOM 1368 C C . PRO A 1 175 ? 49.251 43.131 14.092 1.00 48.44 175 PRO A C 1
ATOM 1370 O O . PRO A 1 175 ? 49.167 43.691 13.000 1.00 48.44 175 PRO A O 1
ATOM 1373 N N . GLY A 1 176 ? 49.553 43.800 15.205 1.00 53.69 176 GLY A N 1
ATOM 1374 C CA . GLY A 1 176 ? 49.710 45.250 15.168 1.00 53.69 176 GLY A CA 1
ATOM 1375 C C . GLY A 1 176 ? 50.256 45.921 16.422 1.00 53.69 176 GLY A C 1
ATOM 1376 O O . GLY A 1 176 ? 49.724 46.956 16.794 1.00 53.69 176 GLY A O 1
ATOM 1377 N N . GLN A 1 177 ? 51.314 45.401 17.054 1.00 40.91 177 GLN A N 1
ATOM 1378 C CA . GLN A 1 177 ? 52.317 46.266 17.699 1.00 40.91 177 GLN A CA 1
ATOM 1379 C C . GLN A 1 177 ? 53.589 45.492 18.058 1.00 40.91 177 GLN A C 1
ATOM 1381 O O . GLN A 1 177 ? 53.576 44.533 18.823 1.00 40.91 177 GLN A O 1
ATOM 1386 N N . SER A 1 178 ? 54.702 45.937 17.477 1.00 49.09 178 SER A N 1
ATOM 1387 C CA . SER A 1 178 ? 56.054 45.477 17.767 1.00 49.09 178 SER A CA 1
ATOM 1388 C C . SER A 1 178 ? 56.421 45.735 19.229 1.00 49.09 178 SER A C 1
ATOM 1390 O O . SER A 1 178 ? 56.430 46.888 19.664 1.00 49.09 178 SER A O 1
ATOM 1392 N N . MET A 1 179 ? 56.829 44.695 19.951 1.00 44.69 179 MET A N 1
ATOM 1393 C CA . MET A 1 179 ? 57.633 44.847 21.159 1.00 44.69 179 MET A CA 1
ATOM 1394 C C . MET A 1 179 ? 58.822 43.895 21.061 1.00 44.69 179 MET A C 1
ATOM 1396 O O . MET A 1 179 ? 58.667 42.685 20.922 1.00 44.69 179 MET A O 1
ATOM 1400 N N . ASN A 1 180 ? 60.006 44.496 21.011 1.00 39.56 180 ASN A N 1
ATOM 1401 C CA . ASN A 1 180 ? 61.293 43.845 20.823 1.00 39.56 180 ASN A CA 1
ATOM 1402 C C . ASN A 1 180 ? 61.764 43.102 22.088 1.00 39.56 180 ASN A C 1
ATOM 1404 O O . ASN A 1 180 ? 61.473 43.549 23.19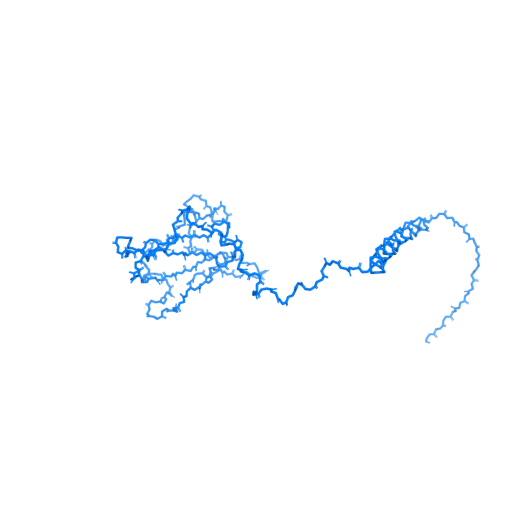6 1.00 39.56 180 ASN A O 1
ATOM 1408 N N . LEU A 1 181 ? 62.653 42.119 21.851 1.00 38.06 181 LEU A N 1
ATOM 1409 C CA . LEU A 1 181 ? 63.680 41.513 22.734 1.00 38.06 181 LEU A CA 1
ATOM 1410 C C . LEU A 1 181 ? 63.314 40.207 23.477 1.00 38.06 181 LEU A C 1
ATOM 1412 O O . LEU A 1 181 ? 62.189 40.052 23.936 1.00 38.06 181 LEU A O 1
ATOM 1416 N N . PRO A 1 182 ? 64.309 39.340 23.774 1.00 40.56 182 PRO A N 1
ATOM 1417 C CA . PRO A 1 182 ? 65.409 38.905 22.920 1.00 40.56 182 PRO A CA 1
ATOM 1418 C C . PRO A 1 182 ? 65.494 37.369 22.800 1.00 40.56 182 PRO A C 1
ATOM 1420 O O . PRO A 1 182 ? 64.962 36.592 23.586 1.00 40.56 182 PRO A O 1
ATOM 1423 N N . MET A 1 183 ? 66.223 36.975 21.766 1.00 42.62 183 MET A N 1
ATOM 1424 C CA . MET A 1 183 ? 66.574 35.629 21.338 1.00 42.62 183 MET A CA 1
ATOM 1425 C C . MET A 1 183 ? 67.424 34.899 22.394 1.00 42.62 183 MET A C 1
ATOM 1427 O O . MET A 1 183 ? 68.480 35.398 22.781 1.00 42.62 183 MET A O 1
ATOM 1431 N N . SER A 1 184 ? 67.029 33.690 22.798 1.00 44.31 184 SER A N 1
ATOM 1432 C CA . SER A 1 184 ? 67.974 32.689 23.303 1.00 44.31 184 SER A CA 1
ATOM 1433 C C . SER A 1 184 ? 67.743 31.361 22.588 1.00 44.31 184 SER A C 1
ATOM 1435 O O . SER A 1 184 ? 66.642 30.819 22.509 1.00 44.31 184 SER A O 1
ATOM 1437 N N . SER A 1 185 ? 68.819 30.912 21.958 1.00 43.62 185 SER A N 1
ATOM 1438 C CA . SER A 1 185 ? 68.944 29.699 21.176 1.00 43.62 185 SER A CA 1
ATOM 1439 C C . SER A 1 185 ? 69.046 28.480 22.087 1.00 43.62 185 SER A C 1
ATOM 1441 O O . SER A 1 185 ? 69.847 28.470 23.018 1.00 43.62 185 SER A O 1
ATOM 1443 N N . ILE A 1 186 ? 68.326 27.407 21.757 1.00 44.12 186 ILE A N 1
ATOM 1444 C CA . ILE A 1 186 ? 68.782 26.050 22.066 1.00 44.12 186 ILE A CA 1
ATOM 1445 C C . ILE A 1 186 ? 68.678 25.231 20.782 1.00 44.12 186 ILE A C 1
ATOM 1447 O O . ILE A 1 186 ? 67.641 25.154 20.128 1.00 44.12 186 ILE A O 1
ATOM 1451 N N . SER A 1 187 ? 69.839 24.717 20.402 1.00 45.06 187 SER A N 1
ATOM 1452 C CA . SER A 1 187 ? 70.173 24.021 19.171 1.00 45.06 187 SER A CA 1
ATOM 1453 C C . SER A 1 187 ? 70.195 22.517 19.428 1.00 45.06 187 SER A C 1
ATOM 1455 O O . SER A 1 187 ? 70.905 22.112 20.342 1.00 45.06 187 SER A O 1
ATOM 1457 N N . GLY A 1 188 ? 69.561 21.748 18.531 1.00 36.28 188 GLY A N 1
ATOM 1458 C CA . GLY A 1 188 ? 69.949 20.386 18.118 1.00 36.28 188 GLY A CA 1
ATOM 1459 C C . GLY A 1 188 ? 69.855 19.285 19.182 1.00 36.28 188 GLY A C 1
ATOM 1460 O O . GLY A 1 188 ? 69.780 19.553 20.368 1.00 36.28 188 GLY A O 1
ATOM 1461 N N . ARG A 1 189 ? 69.892 17.999 18.855 1.00 38.31 189 ARG A N 1
ATOM 1462 C CA . ARG A 1 189 ? 69.868 17.217 17.612 1.00 38.31 189 ARG A CA 1
ATOM 1463 C C . ARG A 1 189 ? 69.768 15.761 18.115 1.00 38.31 189 ARG A C 1
ATOM 1465 O O . ARG A 1 189 ? 70.420 15.473 19.112 1.00 38.31 189 ARG A O 1
ATOM 1472 N N . GLU A 1 190 ? 69.053 14.915 17.372 1.00 39.97 190 GLU A N 1
ATOM 1473 C CA . GLU A 1 190 ? 69.004 13.434 17.475 1.00 39.97 190 GLU A CA 1
ATOM 1474 C C . GLU A 1 190 ? 68.280 12.816 18.682 1.00 39.97 190 GLU A C 1
ATOM 1476 O O . GLU A 1 190 ? 68.643 13.078 19.847 1.00 39.97 190 GLU A O 1
#

Foldseek 3Di:
DFAFDADPVGDTHADPQKDLDPPDDPVGHPSPPIDGPDNVCVPVVPPPPDDPPDDDDDPDDDQHVSHGDDDDDDLPDADWDKDADPPVVRVVVPRIDIDGRPPVPDDDDPPPPADPPRPDPPPPDPCVVVVPPPDDPPPPDPVNVVVVVVVVVVVVVVVVVVVVVVVVVVVVPPPDDDDDDDDDDDDDDD

InterPro domains:
  IPR002355 Multicopper oxidase, copper-binding site [PS00080] (84-95)
  IPR008972 Cupredoxin [G3DSA:2.60.40.420] (14-128)
  IPR008972 Cupredoxin [SSF49503] (41-102)
  IPR011706 Multicopper oxidase, C-terminal [PF07731] (42-101)
  IPR033138 Multicopper oxidases, conserved site [PS00079] (79-99)
  IPR045087 Multicopper oxidase [PTHR11709] (42-100)

Radius of gyration: 34.65 Å; chains: 1; bounding box: 97×67×71 Å

Organism: Magallana gigas (NCBI:txid29159)

Secondary structure (DSSP, 8-state):
-BPPEE-TTSPEEPPSSEE--SSS-GGG---TT-EESSGGGGSGGGSTT---SSPPP-S-----TTSB--------S-EEEEEE-SSHHHHHTT-EEEEEE-GGGPPPPPTTPPPTT-------S-GGGTTTS---SS---HHHHHHHHHHHHHHHHHHHHHHHHHHHHHHHTS----------------

Sequence (190 aa):
MGFPSVNETGFLIPNNDIQCSPTLANNKSQCNNATWRNATWNDYRSIPNINVEDPVRKDTIVVPYGGYSIIRIWATNPGVWFMHCHIDRHMVEGMALMLNESFENIGDLPIGLQTCHNFKNQPSAPKSFFQASEENISEMSSATIGLIVTSVILFLALVILSLILLRTCRKLGEPGQSMNLPMSSISGRE

pLDDT: mean 82.89, std 18.59, range [36.28, 97.69]